Protein AF-A0A059F1G2-F1 (afdb_monomer_lite)

pLDDT: mean 83.6, std 16.86, range [34.03, 97.5]

Organism: NCBI:txid1288291

Radius of gyration: 17.89 Å; chains: 1; bounding box: 56×36×47 Å

InterPro domains:
  IPR008628 Golgi phosphoprotein 3-like [PF05719] (26-134)
  IPR038261 Golgi phosphoprotein 3-like domain superfamily [G3DSA:1.10.3630.10] (14-204)

Structure (mmCIF, N/CA/C/O backbone):
data_AF-A0A059F1G2-F1
#
_entry.id   AF-A0A059F1G2-F1
#
loop_
_atom_site.group_PDB
_atom_site.id
_atom_site.type_symbol
_atom_site.label_atom_id
_atom_site.label_alt_id
_atom_site.label_comp_id
_atom_site.label_asym_id
_atom_site.label_entity_id
_atom_site.label_seq_id
_atom_site.pdbx_PDB_ins_code
_atom_site.Cartn_x
_atom_site.Cartn_y
_atom_site.Cartn_z
_atom_site.occupancy
_atom_site.B_iso_or_equiv
_atom_site.auth_seq_id
_atom_site.auth_comp_id
_atom_site.auth_asym_id
_atom_site.auth_atom_id
_atom_site.pdbx_PDB_model_num
ATOM 1 N N . MET A 1 1 ? 32.943 -10.847 13.472 1.00 40.03 1 MET A N 1
ATOM 2 C CA . MET A 1 1 ? 31.804 -10.418 14.309 1.00 40.03 1 MET A CA 1
ATOM 3 C C . MET A 1 1 ? 30.786 -9.759 13.381 1.00 40.03 1 MET A C 1
ATOM 5 O O . MET A 1 1 ? 30.718 -8.546 13.311 1.00 40.03 1 MET A O 1
ATOM 9 N N . GLU A 1 2 ? 30.103 -10.568 12.567 1.00 39.84 2 GLU A N 1
ATOM 10 C CA . GLU A 1 2 ? 29.183 -10.100 11.506 1.00 39.84 2 GLU A CA 1
ATOM 11 C C . GLU A 1 2 ? 28.039 -11.103 11.237 1.00 39.84 2 GLU A C 1
ATOM 13 O O . GLU A 1 2 ? 27.238 -10.918 10.325 1.00 39.84 2 GLU A O 1
ATOM 18 N N . GLU A 1 3 ? 27.913 -12.156 12.051 1.00 34.03 3 GLU A N 1
ATOM 19 C CA . GLU A 1 3 ? 26.960 -13.248 11.808 1.00 34.03 3 GLU A CA 1
ATOM 20 C C . GLU A 1 3 ? 25.557 -12.995 12.380 1.00 34.03 3 GLU A C 1
ATOM 22 O O . GLU A 1 3 ? 24.605 -13.622 11.929 1.00 34.03 3 GLU A O 1
ATOM 27 N N . GLU A 1 4 ? 25.374 -12.038 13.298 1.00 35.28 4 GLU A N 1
ATOM 28 C CA . GLU A 1 4 ? 24.059 -11.758 13.911 1.00 35.28 4 GLU A CA 1
ATOM 29 C C . GLU A 1 4 ? 23.061 -11.047 12.973 1.00 35.28 4 GLU A C 1
ATOM 31 O O . GLU A 1 4 ? 21.859 -11.012 13.247 1.00 35.28 4 GLU A O 1
ATOM 36 N N . SER A 1 5 ? 23.522 -10.478 11.851 1.00 47.94 5 SER A N 1
ATOM 37 C CA . SER A 1 5 ? 22.670 -9.691 10.942 1.00 47.94 5 SER A CA 1
ATOM 38 C C . SER A 1 5 ? 21.954 -10.537 9.880 1.00 47.94 5 SER A C 1
ATOM 40 O O . SER A 1 5 ? 20.853 -10.189 9.445 1.00 47.94 5 SER A O 1
ATOM 42 N N . VAL A 1 6 ? 22.536 -11.675 9.493 1.00 40.31 6 VAL A N 1
ATOM 43 C CA . VAL A 1 6 ? 22.002 -12.546 8.433 1.00 40.31 6 VAL A CA 1
ATOM 44 C C . VAL A 1 6 ? 20.950 -13.512 8.987 1.00 40.31 6 VAL A C 1
ATOM 46 O O . VAL A 1 6 ? 19.926 -13.751 8.345 1.00 40.31 6 VAL A O 1
ATOM 49 N N . THR A 1 7 ? 21.130 -13.998 10.218 1.00 40.19 7 THR A N 1
ATOM 50 C CA . THR A 1 7 ? 20.179 -14.892 10.906 1.00 40.19 7 THR A CA 1
ATOM 51 C C . THR A 1 7 ? 18.849 -14.209 11.227 1.00 40.19 7 THR A C 1
ATOM 53 O O . THR A 1 7 ? 17.803 -14.850 11.139 1.00 40.19 7 THR A O 1
ATOM 56 N N . ARG A 1 8 ? 18.840 -12.894 11.502 1.00 40.88 8 ARG A N 1
ATOM 57 C CA . ARG A 1 8 ? 17.588 -12.133 11.693 1.00 40.88 8 ARG A CA 1
ATOM 58 C C . ARG A 1 8 ? 16.731 -12.032 10.429 1.00 40.88 8 ARG A C 1
ATOM 60 O O . ARG A 1 8 ? 15.515 -11.958 10.549 1.00 40.88 8 ARG A O 1
ATOM 67 N N . ARG A 1 9 ? 17.343 -12.033 9.238 1.00 44.03 9 ARG A N 1
ATOM 68 C CA . ARG A 1 9 ? 16.612 -11.984 7.959 1.00 44.03 9 ARG A CA 1
ATOM 69 C C . ARG A 1 9 ? 16.003 -13.330 7.572 1.00 44.03 9 ARG A C 1
ATOM 71 O O . ARG A 1 9 ? 14.911 -13.328 7.026 1.00 44.03 9 ARG A O 1
ATOM 78 N N . ARG A 1 10 ? 16.661 -14.452 7.892 1.00 37.56 10 ARG A N 1
ATOM 79 C CA . ARG A 1 10 ? 16.117 -15.799 7.629 1.00 37.56 10 ARG A CA 1
ATOM 80 C C . ARG A 1 10 ? 15.040 -16.226 8.627 1.00 37.56 10 ARG A C 1
ATOM 82 O O . ARG A 1 10 ? 14.097 -16.883 8.233 1.00 37.56 10 ARG A O 1
ATOM 89 N N . ASN A 1 11 ? 15.091 -15.784 9.884 1.00 34.91 11 ASN A N 1
ATOM 90 C CA . ASN A 1 11 ? 14.045 -16.121 10.867 1.00 34.91 11 ASN A CA 1
ATOM 91 C C . ASN A 1 11 ? 12.763 -15.264 10.759 1.00 34.91 11 ASN A C 1
ATOM 93 O O . ASN A 1 11 ? 11.862 -15.410 11.580 1.00 34.91 11 ASN A O 1
ATOM 97 N N . LEU A 1 12 ? 12.683 -14.361 9.775 1.00 47.53 12 LEU A N 1
ATOM 98 C CA . LEU A 1 12 ? 11.432 -13.728 9.334 1.00 47.53 12 LEU A CA 1
ATOM 99 C C . LEU A 1 12 ? 10.683 -14.593 8.305 1.00 47.53 12 LEU A C 1
ATOM 101 O O . LEU A 1 12 ? 9.535 -14.289 7.984 1.00 47.53 12 LEU A O 1
ATOM 105 N N . GLU A 1 13 ? 11.315 -15.657 7.795 1.00 39.75 13 GLU A N 1
ATOM 106 C CA . GLU A 1 13 ? 10.654 -16.659 6.966 1.00 39.75 13 GLU A CA 1
ATOM 107 C C . GLU A 1 13 ? 9.638 -17.426 7.831 1.00 39.75 13 GLU A C 1
ATOM 109 O O . GLU A 1 13 ? 9.976 -17.999 8.866 1.00 39.75 13 GLU A O 1
ATOM 114 N N . ASN A 1 14 ? 8.388 -17.452 7.360 1.00 39.41 14 ASN A N 1
ATOM 115 C CA . ASN A 1 14 ? 7.305 -18.353 7.780 1.00 39.41 14 ASN A CA 1
ATOM 116 C C . ASN A 1 14 ? 6.445 -17.959 8.989 1.00 39.41 14 ASN A C 1
ATOM 118 O O . ASN A 1 14 ? 5.968 -18.818 9.727 1.00 39.41 14 ASN A O 1
ATOM 122 N N . SER A 1 15 ? 6.096 -16.680 9.108 1.00 40.72 15 SER A N 1
ATOM 123 C CA . SER A 1 15 ? 4.732 -16.327 9.535 1.00 40.72 15 SER A CA 1
ATOM 124 C C . SER A 1 15 ? 3.979 -15.633 8.401 1.00 40.72 15 SER A C 1
ATOM 126 O O . SER A 1 15 ? 3.301 -14.622 8.579 1.00 40.72 15 SER A O 1
ATOM 128 N N . SER A 1 16 ? 4.041 -16.228 7.207 1.00 44.28 16 SER A N 1
ATOM 129 C CA . SER A 1 16 ? 3.029 -16.054 6.165 1.00 44.28 16 SER A CA 1
ATOM 130 C C . SER A 1 16 ? 1.707 -16.715 6.584 1.00 44.28 16 SER A C 1
ATOM 132 O O . SER A 1 16 ? 1.048 -17.380 5.794 1.00 44.28 16 SER A O 1
ATOM 134 N N . ASP A 1 17 ? 1.246 -16.445 7.809 1.00 43.25 17 ASP A N 1
ATOM 135 C CA . ASP A 1 17 ? -0.167 -16.524 8.167 1.00 43.25 17 ASP A CA 1
ATOM 136 C C . ASP A 1 17 ? -0.873 -15.346 7.481 1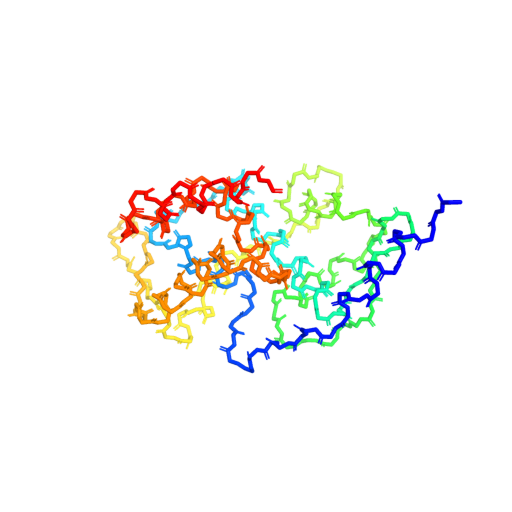.00 43.25 17 ASP A C 1
ATOM 138 O O . ASP A 1 17 ? -1.470 -14.461 8.109 1.00 43.25 17 ASP A O 1
ATOM 142 N N . LYS A 1 18 ? -0.820 -15.314 6.143 1.00 47.72 18 LYS A N 1
ATOM 143 C CA . LYS A 1 18 ? -1.904 -14.715 5.387 1.00 47.72 18 LYS A CA 1
ATOM 144 C C . LYS A 1 18 ? -3.123 -15.522 5.795 1.00 47.72 18 LYS A C 1
ATOM 146 O O . LYS A 1 18 ? -3.374 -16.595 5.260 1.00 47.72 18 LYS A O 1
ATOM 151 N N . LYS A 1 19 ? -3.871 -15.016 6.782 1.00 51.59 19 LYS A N 1
ATOM 152 C CA . LYS A 1 19 ? -5.242 -15.465 7.016 1.00 51.59 19 LYS A CA 1
ATOM 153 C C . LYS A 1 19 ? -5.883 -15.469 5.635 1.00 51.59 19 LYS A C 1
ATOM 155 O O . LYS A 1 19 ? -5.936 -14.401 5.027 1.00 51.59 19 LYS A O 1
ATOM 160 N N . GLU A 1 20 ? -6.323 -16.634 5.163 1.00 45.53 20 GLU A N 1
ATOM 161 C CA . GLU A 1 20 ? -6.820 -16.916 3.799 1.00 45.53 20 GLU A CA 1
ATOM 162 C C . GLU A 1 20 ? -7.887 -15.929 3.270 1.00 45.53 20 GLU A C 1
ATOM 164 O O . GLU A 1 20 ? -8.257 -15.980 2.107 1.00 45.53 20 GLU A O 1
ATOM 169 N N . ASN A 1 21 ? -8.350 -14.982 4.093 1.00 53.34 21 ASN A N 1
ATOM 170 C CA . ASN A 1 21 ? -9.419 -14.028 3.821 1.00 53.34 21 ASN A CA 1
ATOM 171 C C . ASN A 1 21 ? -9.008 -12.542 3.942 1.00 53.34 21 ASN A C 1
ATOM 173 O O . ASN A 1 21 ? -9.875 -11.674 4.074 1.00 53.34 21 ASN A O 1
ATOM 177 N N . MET A 1 22 ? -7.714 -12.205 3.969 1.00 73.69 22 MET A N 1
ATOM 178 C CA . MET 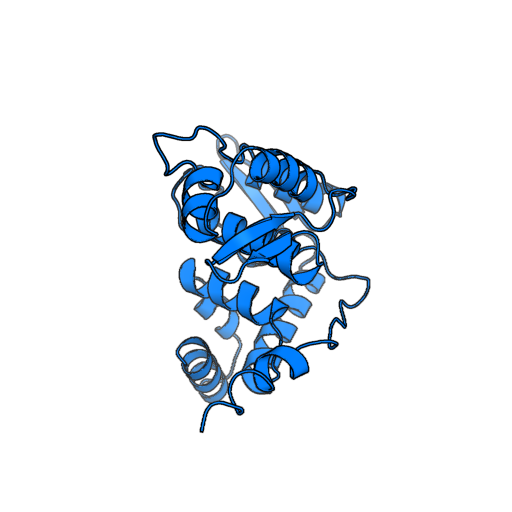A 1 22 ? -7.280 -10.797 3.990 1.00 73.69 22 MET A CA 1
ATOM 179 C C . MET A 1 22 ? -7.118 -10.250 2.569 1.00 73.69 22 MET A C 1
ATOM 181 O O . MET A 1 22 ? -6.433 -10.847 1.743 1.00 73.69 22 MET A O 1
ATOM 185 N N . LEU A 1 23 ? -7.730 -9.091 2.299 1.00 91.06 23 LEU A N 1
ATOM 186 C CA . LEU A 1 23 ? -7.530 -8.359 1.046 1.00 91.06 23 LEU A CA 1
ATOM 187 C C . LEU A 1 23 ? -6.045 -7.988 0.871 1.00 91.06 23 LEU A C 1
ATOM 189 O O . LEU A 1 23 ? -5.340 -7.830 1.875 1.00 91.06 23 LEU A O 1
ATOM 193 N N . PRO A 1 24 ? -5.579 -7.752 -0.366 1.00 93.62 24 PRO A N 1
ATOM 194 C CA . PRO A 1 24 ? -4.236 -7.234 -0.616 1.00 93.62 24 PRO A CA 1
ATOM 195 C C . PRO A 1 24 ? -3.938 -5.934 0.154 1.00 93.62 24 PRO A C 1
ATOM 197 O O . PRO A 1 24 ? -4.833 -5.114 0.394 1.00 93.62 24 PRO A O 1
ATOM 200 N N . LEU A 1 25 ? -2.663 -5.697 0.479 1.00 95.00 25 LEU A N 1
ATOM 201 C CA . LEU A 1 25 ? -2.178 -4.542 1.246 1.00 95.00 25 LEU A CA 1
ATOM 202 C C . LEU A 1 25 ? -2.710 -3.209 0.725 1.00 95.00 25 LEU A C 1
ATOM 204 O O . LEU A 1 25 ? -3.152 -2.368 1.505 1.00 95.00 25 LEU A O 1
ATOM 208 N N . TYR A 1 26 ? -2.687 -2.998 -0.591 1.00 95.19 26 TYR A N 1
ATOM 209 C CA . TYR A 1 26 ? -3.141 -1.743 -1.195 1.00 95.19 26 TYR A CA 1
ATOM 210 C C . TYR A 1 26 ? -4.662 -1.556 -1.127 1.00 95.19 26 TYR A C 1
ATOM 212 O O . TYR A 1 26 ? -5.123 -0.415 -1.091 1.00 95.19 26 TYR A O 1
ATOM 220 N N . GLU A 1 27 ? -5.443 -2.638 -1.084 1.00 94.75 27 GLU A N 1
ATOM 221 C CA . GLU A 1 27 ? -6.896 -2.574 -0.892 1.00 94.75 27 GLU A CA 1
ATOM 222 C C . GLU A 1 27 ? -7.220 -2.246 0.564 1.00 94.75 27 GLU A C 1
ATOM 224 O O . GLU A 1 27 ? -7.994 -1.327 0.836 1.00 94.75 27 GLU A O 1
ATOM 229 N N . ASN A 1 28 ? -6.546 -2.921 1.498 1.00 94.50 28 ASN A N 1
ATOM 230 C CA . ASN A 1 28 ? -6.678 -2.654 2.926 1.00 94.50 28 ASN A CA 1
ATOM 231 C C . ASN A 1 28 ? -6.224 -1.238 3.298 1.00 94.50 28 ASN A C 1
ATOM 233 O O . ASN A 1 28 ? -6.926 -0.530 4.023 1.00 94.50 28 ASN A O 1
ATOM 237 N N . LEU A 1 29 ? -5.112 -0.768 2.732 1.00 94.12 29 LEU A N 1
ATOM 238 C CA . LEU A 1 29 ? -4.662 0.611 2.893 1.00 94.12 29 LEU A CA 1
ATOM 239 C C . LEU A 1 29 ? -5.691 1.605 2.333 1.00 94.12 29 LEU A C 1
ATOM 241 O O . LEU A 1 29 ? -6.030 2.577 3.008 1.00 94.12 29 LEU A O 1
ATOM 245 N N . ALA A 1 30 ? -6.234 1.361 1.135 1.00 91.75 30 ALA A N 1
ATOM 246 C CA . ALA A 1 30 ? -7.261 2.224 0.549 1.00 91.75 30 ALA A CA 1
ATOM 247 C C . ALA A 1 30 ? -8.542 2.282 1.401 1.00 91.75 30 ALA A C 1
ATOM 249 O O . ALA A 1 30 ? -9.133 3.357 1.543 1.00 91.75 30 ALA A O 1
ATOM 250 N N . LEU A 1 31 ? -8.948 1.156 1.997 1.00 90.44 31 LEU A N 1
ATOM 251 C CA . LEU A 1 31 ? -10.100 1.079 2.894 1.00 90.44 31 LEU A CA 1
ATOM 252 C C . LEU A 1 31 ? -9.868 1.854 4.203 1.00 90.44 31 LEU A C 1
ATOM 254 O O . LEU A 1 31 ? -10.758 2.573 4.672 1.00 90.44 31 LEU A O 1
ATOM 258 N N . LEU A 1 32 ? -8.666 1.747 4.778 1.00 89.62 32 LEU A N 1
ATOM 259 C CA . LEU A 1 32 ? -8.283 2.476 5.990 1.00 89.62 32 LEU A CA 1
ATOM 260 C C . LEU A 1 32 ? -8.247 3.991 5.756 1.00 89.62 32 LEU A C 1
ATOM 262 O O . LEU A 1 32 ? -8.776 4.741 6.579 1.00 89.62 32 LEU A O 1
ATOM 266 N N . LEU A 1 33 ? -7.720 4.430 4.606 1.00 86.38 33 LEU A N 1
ATOM 267 C CA . LEU A 1 33 ? -7.678 5.841 4.197 1.00 86.38 33 LEU A CA 1
ATOM 268 C C . LEU A 1 33 ? -9.081 6.463 4.022 1.00 86.38 33 LEU A C 1
ATOM 270 O O . LEU A 1 33 ? -9.260 7.656 4.273 1.00 86.38 33 LEU A O 1
ATOM 274 N N . GLY A 1 34 ? -10.084 5.646 3.679 1.00 71.25 34 GLY A N 1
ATOM 275 C CA . GLY A 1 34 ? -11.514 5.959 3.783 1.00 71.25 34 GLY A CA 1
ATOM 276 C C . GLY A 1 34 ? -12.055 7.103 2.910 1.00 71.25 34 GLY A C 1
ATOM 277 O O . GLY A 1 34 ? -11.441 7.503 1.927 1.00 71.25 34 GLY A O 1
ATOM 278 N N . ASP A 1 35 ? -13.241 7.614 3.287 1.00 58.38 35 ASP A N 1
ATOM 279 C CA . ASP A 1 35 ? -14.101 8.595 2.573 1.00 58.38 35 ASP A CA 1
ATOM 280 C C . ASP A 1 35 ? -13.528 10.027 2.520 1.00 58.38 35 ASP A C 1
ATOM 282 O O . ASP A 1 35 ? -14.246 11.018 2.330 1.00 58.38 35 ASP A O 1
ATOM 286 N N . ARG A 1 36 ? -12.211 10.184 2.713 1.00 56.69 36 ARG A N 1
ATOM 287 C CA . ARG A 1 36 ? -11.581 11.473 2.429 1.00 56.69 36 ARG A CA 1
ATOM 288 C C . ARG A 1 36 ? -11.775 11.726 0.941 1.00 56.69 36 ARG A C 1
ATOM 290 O O . ARG A 1 36 ? -11.676 10.803 0.134 1.00 56.69 36 ARG A O 1
ATOM 297 N N . HIS A 1 37 ? -12.162 12.959 0.603 1.00 53.09 37 HIS A N 1
ATOM 298 C CA . HIS A 1 37 ? -12.553 13.333 -0.758 1.00 53.09 37 HIS A CA 1
ATOM 299 C C . HIS A 1 37 ? -11.605 12.699 -1.756 1.00 53.09 37 HIS A C 1
ATOM 301 O O . HIS A 1 37 ? -10.407 12.702 -1.503 1.00 53.09 37 HIS A O 1
ATOM 307 N N . TYR A 1 38 ? -12.131 12.137 -2.845 1.00 53.47 38 TYR A N 1
ATOM 308 C CA . TYR A 1 38 ? -11.314 11.498 -3.867 1.00 53.47 38 TYR A CA 1
ATOM 309 C C . TYR A 1 38 ? -10.339 12.534 -4.452 1.00 53.47 38 TYR A C 1
ATOM 311 O O . TYR A 1 38 ? -10.644 13.213 -5.434 1.00 53.47 38 TYR A O 1
ATOM 319 N N . ILE A 1 39 ? -9.186 12.710 -3.803 1.00 54.06 39 ILE A N 1
ATOM 320 C CA . ILE A 1 39 ? -8.116 13.586 -4.253 1.00 54.06 39 ILE A CA 1
ATOM 321 C C . ILE A 1 39 ? -7.581 12.896 -5.506 1.00 54.06 39 ILE A C 1
ATOM 323 O O . ILE A 1 39 ? -7.336 11.693 -5.514 1.00 54.06 39 ILE A O 1
ATOM 327 N N . LYS A 1 40 ? -7.506 13.612 -6.624 1.00 55.06 40 LYS A N 1
ATOM 328 C CA . LYS A 1 40 ? -7.057 13.067 -7.918 1.00 55.06 40 LYS A CA 1
ATOM 329 C C . LYS A 1 40 ? -5.621 13.472 -8.228 1.00 55.06 40 LYS A C 1
ATOM 331 O O . LYS A 1 40 ? -5.300 13.730 -9.384 1.00 55.06 40 LYS A O 1
ATOM 336 N N . LEU A 1 41 ? -4.771 13.598 -7.216 1.00 59.12 41 LEU A N 1
ATOM 337 C CA . LEU A 1 41 ? -3.426 14.115 -7.413 1.00 59.12 41 LEU A CA 1
ATOM 338 C C . LEU A 1 41 ? -2.446 12.952 -7.563 1.00 59.12 41 LEU A C 1
ATOM 340 O O . LEU A 1 41 ? -2.352 12.060 -6.729 1.00 59.12 41 LEU A O 1
ATOM 344 N N . ILE A 1 42 ? -1.726 12.955 -8.680 1.00 52.84 42 ILE A N 1
ATOM 345 C CA . ILE A 1 42 ? -0.792 11.891 -9.068 1.00 52.84 42 ILE A CA 1
ATOM 346 C C . ILE A 1 42 ? 0.442 11.838 -8.138 1.00 52.84 42 ILE A C 1
ATOM 348 O O . ILE A 1 42 ? 1.113 10.816 -8.067 1.00 52.84 42 ILE A O 1
ATOM 352 N N . HIS A 1 43 ? 0.648 12.870 -7.319 1.00 62.59 43 HIS A N 1
ATOM 353 C CA . HIS A 1 43 ? 1.796 13.033 -6.420 1.00 62.59 43 HIS A CA 1
ATOM 354 C C . HIS A 1 43 ? 1.394 13.272 -4.963 1.00 62.59 43 HIS A C 1
ATOM 356 O O . HIS A 1 43 ? 2.166 13.822 -4.184 1.00 62.59 43 HIS A O 1
ATOM 362 N N . ASP A 1 44 ? 0.161 12.929 -4.583 1.00 80.44 44 ASP A N 1
ATOM 363 C CA . ASP A 1 44 ? -0.216 13.048 -3.177 1.00 80.44 44 ASP A CA 1
ATOM 364 C C . ASP A 1 44 ? 0.282 11.838 -2.358 1.00 80.44 44 ASP A C 1
ATOM 366 O O . ASP A 1 44 ? 0.522 10.765 -2.927 1.00 80.44 44 ASP A O 1
ATOM 370 N N . PRO A 1 45 ? 0.415 11.980 -1.025 1.00 88.38 45 PRO A N 1
ATOM 371 C CA . PRO A 1 45 ? 0.943 10.926 -0.165 1.00 88.38 45 PRO A CA 1
ATOM 372 C C . PRO A 1 45 ? 0.231 9.578 -0.301 1.00 88.38 45 PRO A C 1
ATOM 374 O O . PRO A 1 45 ? 0.878 8.535 -0.269 1.00 88.38 45 PRO A O 1
ATOM 377 N N . VAL A 1 46 ? -1.083 9.585 -0.551 1.00 89.25 46 VAL A N 1
ATOM 378 C CA . VAL A 1 46 ? -1.856 8.357 -0.774 1.00 89.25 46 VAL A CA 1
ATOM 379 C C . VAL A 1 46 ? -1.404 7.667 -2.056 1.00 89.25 46 VAL A C 1
ATOM 381 O O . VAL A 1 46 ? -1.395 6.443 -2.141 1.00 89.25 46 VAL A O 1
ATOM 384 N N . SER A 1 47 ? -1.041 8.431 -3.088 1.00 90.19 47 SER A N 1
ATOM 385 C CA . SER A 1 47 ? -0.624 7.886 -4.381 1.00 90.19 47 SER A CA 1
ATOM 386 C C . SER A 1 47 ? 0.641 7.064 -4.189 1.00 90.19 47 SER A C 1
ATOM 388 O O . SER A 1 47 ? 0.651 5.888 -4.556 1.00 90.19 47 SER A O 1
ATOM 390 N N . LEU A 1 48 ? 1.642 7.652 -3.534 1.00 92.44 48 LEU A N 1
ATOM 391 C CA . LEU A 1 48 ? 2.910 6.995 -3.261 1.00 92.44 48 LEU A CA 1
ATOM 392 C C . LEU A 1 48 ? 2.746 5.817 -2.292 1.00 92.44 48 LEU A C 1
ATOM 394 O O . LEU A 1 48 ? 3.227 4.728 -2.595 1.00 92.44 48 LEU A O 1
ATOM 398 N N . SER A 1 49 ? 1.989 5.972 -1.196 1.00 94.38 49 SER A N 1
ATOM 399 C CA . SER A 1 49 ? 1.747 4.867 -0.254 1.00 94.38 49 SER A CA 1
ATOM 400 C C . SER A 1 49 ? 1.074 3.661 -0.910 1.00 94.38 49 SER A C 1
ATOM 402 O O . SER A 1 49 ? 1.403 2.529 -0.568 1.00 94.38 49 SER A O 1
ATOM 404 N N . LEU A 1 50 ? 0.190 3.869 -1.894 1.00 95.06 50 LEU A N 1
ATOM 405 C CA . LEU A 1 50 ? -0.381 2.763 -2.668 1.00 95.06 50 LEU A CA 1
ATOM 406 C C . LEU A 1 50 ? 0.666 2.057 -3.543 1.00 95.06 50 LEU A C 1
ATOM 408 O O . LEU A 1 50 ? 0.587 0.842 -3.687 1.00 95.06 50 LEU A O 1
ATOM 412 N N . ARG A 1 51 ? 1.652 2.770 -4.111 1.00 95.75 51 ARG A N 1
ATOM 413 C CA . ARG A 1 51 ? 2.736 2.135 -4.893 1.00 95.75 51 ARG A CA 1
ATOM 414 C C . ARG A 1 51 ? 3.649 1.332 -3.977 1.00 95.75 51 ARG A C 1
ATOM 416 O O . ARG A 1 51 ? 3.976 0.201 -4.318 1.00 95.75 51 ARG A O 1
ATOM 423 N N . CYS A 1 52 ? 3.976 1.875 -2.804 1.00 96.06 52 CYS A N 1
ATOM 424 C CA . CYS A 1 52 ? 4.700 1.137 -1.773 1.00 96.06 52 CYS A CA 1
ATOM 425 C C . CYS A 1 52 ? 3.947 -0.138 -1.382 1.00 96.06 52 CYS A C 1
ATOM 427 O O . CYS A 1 52 ? 4.526 -1.212 -1.442 1.00 96.06 52 CYS A O 1
ATOM 429 N N . ALA A 1 53 ? 2.648 -0.044 -1.080 1.00 96.94 53 ALA A N 1
ATOM 430 C CA . ALA A 1 53 ? 1.836 -1.202 -0.712 1.00 96.94 53 ALA A CA 1
ATOM 431 C C . ALA A 1 53 ? 1.761 -2.262 -1.827 1.00 96.94 53 ALA A C 1
ATOM 433 O O . ALA A 1 53 ? 1.823 -3.448 -1.531 1.00 96.94 53 ALA A O 1
ATOM 434 N N . ILE A 1 54 ? 1.671 -1.854 -3.099 1.00 97.50 54 ILE A N 1
ATOM 435 C CA . ILE A 1 54 ? 1.696 -2.775 -4.249 1.00 97.50 54 ILE A CA 1
ATOM 436 C C . ILE A 1 54 ? 3.046 -3.493 -4.357 1.00 97.50 54 ILE A C 1
ATOM 438 O O . ILE A 1 54 ? 3.073 -4.710 -4.504 1.00 97.50 54 ILE A O 1
ATOM 442 N N . LEU A 1 55 ? 4.165 -2.768 -4.272 1.00 96.88 55 LEU A N 1
ATOM 443 C CA . LEU A 1 55 ? 5.494 -3.384 -4.338 1.00 96.88 55 LEU A CA 1
ATOM 444 C C . LEU A 1 55 ? 5.759 -4.293 -3.132 1.00 96.88 55 LEU A C 1
ATOM 446 O O . LEU A 1 55 ? 6.303 -5.379 -3.298 1.00 96.88 55 LEU A O 1
ATOM 450 N N . SER A 1 56 ? 5.331 -3.889 -1.934 1.00 96.31 56 SER A N 1
ATOM 451 C CA . SER A 1 56 ? 5.404 -4.731 -0.740 1.00 96.31 56 SER A CA 1
ATOM 452 C C . SER A 1 56 ? 4.560 -5.994 -0.877 1.00 96.31 56 SER A C 1
ATOM 454 O O . SER A 1 56 ? 5.028 -7.057 -0.493 1.00 96.31 56 SER A O 1
ATOM 456 N N . GLU A 1 57 ? 3.360 -5.910 -1.459 1.00 95.69 57 GLU A N 1
ATOM 457 C CA . GLU A 1 57 ? 2.541 -7.090 -1.755 1.00 95.69 57 GLU A CA 1
ATOM 458 C C . GLU A 1 57 ? 3.274 -8.037 -2.715 1.00 95.69 57 GLU A C 1
ATOM 460 O O . GLU A 1 57 ? 3.299 -9.241 -2.482 1.00 95.69 57 GLU A O 1
ATOM 465 N N . LEU A 1 58 ? 3.927 -7.518 -3.760 1.00 95.62 58 LEU A N 1
ATOM 466 C CA . LEU A 1 58 ? 4.715 -8.352 -4.672 1.00 95.62 58 LEU A CA 1
ATOM 467 C C . LEU A 1 58 ? 5.891 -9.047 -3.968 1.00 95.62 58 LEU A C 1
ATOM 469 O O . LEU A 1 58 ? 6.159 -10.207 -4.264 1.00 95.62 58 LEU A O 1
ATOM 473 N N . ILE A 1 59 ? 6.566 -8.360 -3.041 1.00 94.00 59 ILE A N 1
ATOM 474 C CA . ILE A 1 59 ? 7.684 -8.925 -2.266 1.00 94.00 59 ILE A CA 1
ATOM 475 C C . ILE A 1 59 ? 7.186 -9.986 -1.279 1.00 94.00 59 ILE A C 1
ATOM 477 O O . ILE A 1 59 ? 7.746 -11.070 -1.215 1.00 94.00 59 ILE A O 1
ATOM 481 N N . ILE A 1 60 ? 6.126 -9.693 -0.519 1.00 92.12 60 ILE A N 1
ATOM 482 C CA . ILE A 1 60 ? 5.601 -10.583 0.535 1.00 92.12 60 ILE A CA 1
ATOM 483 C C . ILE A 1 60 ? 5.037 -11.891 -0.039 1.00 92.12 60 ILE A C 1
ATOM 485 O O . ILE A 1 60 ? 4.978 -12.887 0.673 1.00 92.12 60 ILE A O 1
ATOM 489 N N . ASN A 1 61 ? 4.612 -11.892 -1.304 1.00 91.44 61 ASN A N 1
ATOM 490 C CA . ASN A 1 61 ? 4.103 -13.082 -1.992 1.00 91.44 61 ASN A CA 1
ATOM 491 C C . ASN A 1 61 ? 5.100 -13.677 -2.996 1.00 91.44 61 ASN A C 1
ATOM 493 O O . ASN A 1 61 ? 4.678 -14.381 -3.910 1.00 91.44 61 ASN A O 1
ATOM 497 N N . ASP A 1 62 ? 6.388 -13.343 -2.883 1.00 93.00 62 ASP A N 1
ATOM 498 C CA . ASP A 1 62 ? 7.457 -13.905 -3.716 1.00 93.00 62 ASP A CA 1
ATOM 499 C C . ASP A 1 62 ? 7.237 -13.751 -5.236 1.00 93.00 62 ASP A C 1
ATOM 501 O O . ASP A 1 62 ? 7.717 -14.550 -6.039 1.00 93.00 62 ASP A O 1
ATOM 505 N N . PHE A 1 63 ? 6.535 -12.699 -5.673 1.00 95.12 63 PHE A N 1
ATOM 506 C CA . PHE A 1 63 ? 6.458 -12.349 -7.096 1.00 95.12 63 PHE A CA 1
ATOM 507 C C . PHE A 1 63 ? 7.721 -11.629 -7.560 1.00 95.12 63 PHE A C 1
ATOM 509 O O . PHE A 1 63 ? 8.152 -11.790 -8.704 1.00 95.12 63 PHE A O 1
ATOM 516 N N . ILE A 1 64 ? 8.319 -10.837 -6.668 1.00 95.75 64 ILE A N 1
ATOM 517 C CA . ILE A 1 64 ? 9.586 -10.149 -6.903 1.00 95.75 64 ILE A CA 1
ATOM 518 C C . ILE A 1 64 ? 10.505 -10.301 -5.696 1.00 95.75 64 ILE A C 1
ATOM 520 O O . ILE A 1 64 ? 10.055 -10.393 -4.558 1.00 95.75 64 ILE A O 1
ATOM 524 N N . SER A 1 65 ? 11.805 -10.242 -5.945 1.00 94.56 65 SER A N 1
ATOM 525 C CA . SER A 1 65 ? 12.843 -10.200 -4.922 1.00 94.56 65 SER A CA 1
ATOM 526 C C . SER A 1 65 ? 13.790 -9.026 -5.168 1.00 94.56 65 SER A C 1
ATOM 528 O O . SER A 1 65 ? 13.739 -8.362 -6.207 1.00 94.56 65 SER A O 1
ATOM 530 N N . LEU A 1 66 ? 14.623 -8.720 -4.173 1.00 92.50 66 LEU A N 1
ATOM 531 C CA . LEU A 1 66 ? 15.646 -7.685 -4.274 1.00 92.50 66 LEU A CA 1
ATOM 532 C C . LEU A 1 66 ? 17.018 -8.343 -4.374 1.00 92.50 66 LEU A C 1
ATOM 534 O O . LEU A 1 66 ? 17.397 -9.147 -3.521 1.00 92.50 66 LEU A O 1
ATOM 538 N N . SER A 1 67 ? 17.774 -7.975 -5.403 1.00 90.94 67 SER A N 1
ATOM 539 C CA . SER A 1 67 ? 19.160 -8.401 -5.562 1.00 90.94 67 SER A CA 1
ATOM 540 C C . SER A 1 67 ? 20.063 -7.796 -4.478 1.00 90.94 67 SER A C 1
ATOM 542 O O . SER A 1 67 ? 19.699 -6.842 -3.784 1.00 90.94 67 SER A O 1
ATOM 544 N N . SER A 1 68 ? 21.305 -8.279 -4.385 1.00 86.75 68 SER A N 1
ATOM 545 C CA . SER A 1 68 ? 22.335 -7.687 -3.515 1.00 86.75 68 SER A CA 1
ATOM 546 C C . SER A 1 68 ? 22.623 -6.210 -3.823 1.00 86.75 68 SER A C 1
ATOM 548 O O . SER A 1 68 ? 23.055 -5.474 -2.940 1.00 86.75 68 SER A O 1
ATOM 550 N N . SER A 1 69 ? 22.342 -5.756 -5.049 1.00 87.81 69 SER A N 1
ATOM 551 C CA . SER A 1 69 ? 22.443 -4.356 -5.477 1.00 87.81 69 SER A CA 1
ATOM 552 C C . SER A 1 69 ? 21.127 -3.574 -5.346 1.00 87.81 69 SER A C 1
ATOM 554 O O . SER A 1 69 ? 21.001 -2.488 -5.910 1.00 87.81 69 SER A O 1
ATOM 556 N N . ASN A 1 70 ? 20.153 -4.102 -4.594 1.00 86.06 70 ASN A N 1
ATOM 557 C CA . ASN A 1 70 ? 18.834 -3.507 -4.353 1.00 86.06 70 ASN A CA 1
ATOM 558 C C . ASN A 1 70 ? 18.000 -3.280 -5.630 1.00 86.06 70 ASN A C 1
ATOM 560 O O . ASN A 1 70 ? 17.132 -2.401 -5.674 1.00 86.06 70 ASN A O 1
ATOM 564 N N . LYS A 1 71 ? 18.282 -4.061 -6.680 1.00 93.12 71 LYS A N 1
ATOM 565 C CA . LYS A 1 71 ? 17.511 -4.077 -7.925 1.00 93.12 71 LYS A CA 1
ATOM 566 C C . LYS A 1 71 ? 16.393 -5.100 -7.847 1.00 93.12 71 LYS A C 1
ATOM 568 O O . LYS A 1 71 ? 16.550 -6.136 -7.207 1.00 93.12 71 LYS A O 1
ATOM 573 N N . VAL A 1 72 ? 15.277 -4.796 -8.496 1.00 94.50 72 VAL A N 1
ATOM 574 C CA . VAL A 1 72 ? 14.110 -5.679 -8.512 1.00 94.50 72 VAL A CA 1
ATOM 575 C C . VAL A 1 72 ? 14.339 -6.822 -9.500 1.00 94.50 72 VAL A C 1
ATOM 577 O O . VAL A 1 72 ? 14.667 -6.586 -10.659 1.00 94.50 72 VAL A O 1
ATOM 580 N N . THR A 1 73 ? 14.142 -8.055 -9.042 1.00 93.88 73 THR A N 1
ATOM 581 C CA . THR A 1 73 ? 14.178 -9.272 -9.861 1.00 93.88 73 THR A CA 1
ATOM 582 C C . THR A 1 73 ? 12.820 -9.959 -9.826 1.00 93.88 73 THR A C 1
ATOM 584 O O . THR A 1 73 ? 12.254 -10.151 -8.752 1.00 93.88 73 THR A O 1
ATOM 587 N N . ILE A 1 74 ? 12.282 -10.324 -10.991 1.00 94.19 74 ILE A N 1
ATOM 588 C CA . ILE A 1 74 ? 10.996 -11.026 -11.095 1.00 94.19 74 ILE A CA 1
ATOM 589 C C . ILE A 1 74 ? 11.213 -12.512 -10.809 1.00 94.19 74 ILE A C 1
ATOM 591 O O . ILE A 1 74 ? 12.084 -13.142 -11.404 1.00 94.19 74 ILE A O 1
ATOM 595 N N . VAL A 1 75 ? 10.413 -13.053 -9.893 1.00 93.31 75 VAL A N 1
ATOM 596 C CA . VAL A 1 75 ? 10.431 -14.465 -9.485 1.00 93.31 75 VAL A CA 1
ATOM 597 C C . VAL A 1 75 ? 9.241 -15.212 -10.089 1.00 93.31 75 VAL A C 1
ATOM 599 O O . VAL A 1 75 ? 9.397 -16.331 -10.572 1.00 93.31 75 VAL A O 1
ATOM 602 N N . SER A 1 76 ? 8.064 -14.580 -10.124 1.00 90.62 76 SER A N 1
ATOM 603 C CA . SER A 1 76 ? 6.845 -15.140 -10.713 1.00 90.62 76 SER A CA 1
ATOM 604 C C . SER A 1 76 ? 6.033 -14.062 -11.427 1.00 90.62 76 SER A C 1
ATOM 606 O O . SER A 1 76 ? 5.921 -12.930 -10.959 1.00 90.62 76 SER A O 1
ATOM 608 N N . THR A 1 77 ? 5.439 -14.426 -12.563 1.00 85.88 77 THR A N 1
ATOM 609 C CA . THR A 1 77 ? 4.581 -13.548 -13.378 1.00 85.88 77 THR A CA 1
ATOM 610 C C . THR A 1 77 ? 3.104 -13.943 -13.344 1.00 85.88 77 THR A C 1
ATOM 612 O O . THR A 1 77 ? 2.265 -13.228 -13.890 1.00 85.88 77 THR A O 1
ATOM 615 N N . SER A 1 78 ? 2.764 -15.064 -12.702 1.00 86.81 78 SER A N 1
ATOM 616 C CA . SER A 1 78 ? 1.412 -15.626 -12.732 1.00 86.81 78 SER A CA 1
ATOM 617 C C . SER A 1 78 ? 0.577 -15.128 -11.556 1.00 86.81 78 SER A C 1
ATOM 619 O O . SER A 1 78 ? 0.693 -15.637 -10.444 1.00 86.81 78 SER A O 1
ATOM 621 N N . THR A 1 79 ? -0.290 -14.148 -11.803 1.00 89.75 79 THR A N 1
ATOM 622 C CA . THR A 1 79 ? -1.282 -13.667 -10.833 1.00 89.75 79 THR A CA 1
ATOM 623 C C . THR A 1 79 ? -2.567 -13.242 -11.537 1.00 89.75 79 THR A C 1
ATOM 625 O O . THR A 1 79 ? -2.522 -12.594 -12.584 1.00 89.75 79 THR A O 1
ATOM 628 N N . ASP A 1 80 ? -3.710 -13.555 -10.928 1.00 89.44 80 ASP A N 1
ATOM 629 C CA . ASP A 1 80 ? -5.027 -13.114 -11.405 1.00 89.44 80 ASP A CA 1
ATOM 630 C C . ASP A 1 80 ? -5.342 -11.666 -10.982 1.00 89.44 80 ASP A C 1
ATOM 632 O O . ASP A 1 80 ? -6.321 -11.057 -11.429 1.00 89.44 80 ASP A O 1
ATOM 636 N N . ASP A 1 81 ? -4.503 -11.061 -10.131 1.00 93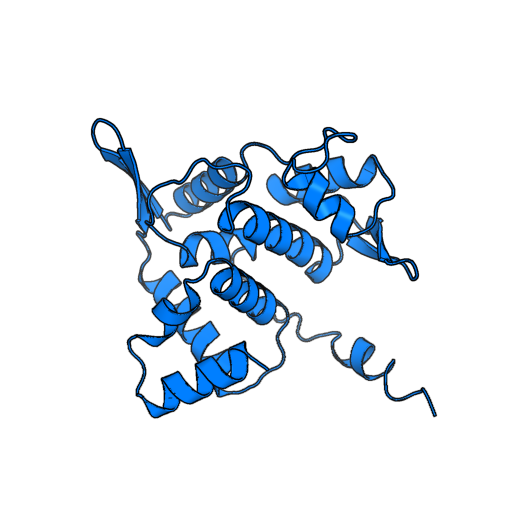.44 81 ASP A N 1
ATOM 637 C CA . ASP A 1 81 ? -4.695 -9.681 -9.718 1.00 93.44 81 ASP A CA 1
ATOM 638 C C . ASP A 1 81 ? -4.234 -8.698 -10.802 1.00 93.44 81 ASP A C 1
ATOM 640 O O . ASP A 1 81 ? -3.047 -8.470 -11.026 1.00 93.44 81 ASP A O 1
ATOM 644 N N . VAL A 1 82 ? -5.203 -8.023 -11.425 1.00 93.75 82 VAL A N 1
ATOM 645 C CA . VAL A 1 82 ? -4.984 -7.018 -12.479 1.00 93.75 82 VAL A CA 1
ATOM 646 C C . VAL A 1 82 ? -3.963 -5.929 -12.112 1.00 93.75 82 VAL A C 1
ATOM 648 O O . VAL A 1 82 ? -3.277 -5.425 -13.003 1.00 93.75 82 VAL A O 1
ATOM 651 N N . ILE A 1 83 ? -3.874 -5.502 -10.847 1.00 95.88 83 ILE A N 1
ATOM 652 C CA . ILE A 1 83 ? -2.917 -4.466 -10.422 1.00 95.88 83 ILE A CA 1
ATOM 653 C C . ILE A 1 83 ? -1.515 -5.056 -10.323 1.00 95.88 83 ILE A C 1
ATOM 655 O O . ILE A 1 83 ? -0.571 -4.451 -10.842 1.00 95.88 83 ILE A O 1
ATOM 659 N N . LEU A 1 84 ? -1.388 -6.225 -9.696 1.00 96.44 84 LEU A N 1
ATOM 660 C CA . LEU A 1 84 ? -0.108 -6.913 -9.554 1.00 96.44 84 LEU A CA 1
ATOM 661 C C . LEU A 1 84 ? 0.440 -7.313 -10.926 1.00 96.44 84 LEU A C 1
ATOM 663 O O . LEU A 1 84 ? 1.568 -6.954 -11.245 1.00 96.44 84 LEU A O 1
ATOM 667 N N . LEU A 1 85 ? -0.392 -7.903 -11.790 1.00 95.75 85 LEU A N 1
ATOM 668 C CA . LEU A 1 85 ? -0.027 -8.280 -13.157 1.00 95.75 85 LEU A CA 1
ATOM 669 C C . LEU A 1 85 ? 0.428 -7.072 -13.986 1.00 95.75 85 LEU A C 1
ATOM 671 O O . LEU A 1 85 ? 1.458 -7.114 -14.655 1.00 95.75 85 LEU A O 1
ATOM 675 N N . LYS A 1 86 ? -0.304 -5.950 -13.920 1.00 95.56 86 LYS A N 1
ATOM 676 C CA . LYS A 1 86 ? 0.118 -4.708 -14.592 1.00 95.56 86 LYS A CA 1
ATOM 677 C C . LYS A 1 86 ? 1.449 -4.196 -14.071 1.00 95.56 86 LYS A C 1
ATOM 679 O O . LYS A 1 86 ? 2.222 -3.660 -14.856 1.00 95.56 86 LYS A O 1
ATOM 684 N N . THR A 1 87 ? 1.683 -4.316 -12.769 1.00 96.88 87 THR A N 1
ATOM 685 C CA . THR A 1 87 ? 2.930 -3.870 -12.150 1.00 96.88 87 THR A CA 1
ATOM 686 C C . THR A 1 87 ? 4.080 -4.765 -12.593 1.00 96.88 87 THR A C 1
ATOM 688 O O . THR A 1 87 ? 5.063 -4.240 -13.095 1.00 96.88 87 THR A O 1
ATOM 691 N N . LEU A 1 88 ? 3.922 -6.089 -12.539 1.00 96.81 88 LEU A N 1
ATOM 692 C CA . LEU A 1 88 ? 4.910 -7.059 -13.020 1.00 96.81 88 LEU A CA 1
ATOM 693 C C . LEU A 1 88 ? 5.287 -6.820 -14.489 1.00 96.81 88 LEU A C 1
ATOM 695 O O . LEU A 1 88 ? 6.466 -6.708 -14.803 1.00 96.81 88 LEU A O 1
ATOM 699 N N . ASN A 1 89 ? 4.299 -6.594 -15.361 1.00 94.88 89 ASN A N 1
ATOM 700 C CA . ASN A 1 89 ? 4.535 -6.264 -16.773 1.00 94.88 89 ASN A CA 1
ATOM 701 C C . ASN A 1 89 ? 5.286 -4.937 -16.991 1.00 94.88 89 ASN A C 1
ATOM 703 O O . ASN A 1 89 ? 5.817 -4.699 -18.076 1.00 94.88 89 ASN A O 1
ATOM 707 N N . LEU A 1 90 ? 5.257 -4.016 -16.022 1.00 95.31 90 LEU A N 1
ATOM 708 C CA . LEU A 1 90 ? 6.062 -2.794 -16.064 1.00 95.31 90 LEU A CA 1
ATOM 709 C C . LEU A 1 90 ? 7.468 -3.069 -15.536 1.00 95.31 90 LEU A C 1
ATOM 711 O O . LEU A 1 90 ? 8.418 -2.644 -16.182 1.00 95.31 90 LEU A O 1
ATOM 715 N N . LEU A 1 91 ? 7.584 -3.806 -14.425 1.00 95.19 91 LEU A N 1
ATOM 716 C CA . LEU A 1 91 ? 8.859 -4.188 -13.815 1.00 95.19 91 LEU A CA 1
ATOM 717 C C . LEU A 1 91 ? 9.758 -4.979 -14.776 1.00 95.19 91 LEU A C 1
ATOM 719 O O . LEU A 1 91 ? 10.970 -4.823 -14.733 1.00 95.19 91 LEU A O 1
ATOM 723 N N . ASP A 1 92 ? 9.168 -5.769 -15.674 1.00 92.81 92 ASP A N 1
ATOM 724 C CA . ASP A 1 92 ? 9.892 -6.583 -16.662 1.00 92.81 92 ASP A CA 1
ATOM 725 C C . ASP A 1 92 ? 10.623 -5.752 -17.735 1.00 92.81 92 ASP A C 1
ATOM 727 O O . ASP A 1 92 ? 11.481 -6.251 -18.459 1.00 92.81 92 ASP A O 1
ATOM 731 N N . LYS A 1 93 ? 10.304 -4.457 -17.852 1.00 92.62 93 LYS A N 1
ATOM 732 C CA . LYS A 1 93 ? 10.843 -3.598 -18.917 1.00 92.62 93 LYS A CA 1
ATOM 733 C C . LYS A 1 93 ? 12.216 -3.024 -18.610 1.00 92.62 93 LYS A C 1
ATOM 735 O O . LYS A 1 93 ? 12.957 -2.730 -19.544 1.00 92.62 93 LYS A O 1
ATOM 740 N N . ASP A 1 94 ? 12.545 -2.846 -17.333 1.00 92.56 94 ASP A N 1
ATOM 741 C CA . ASP A 1 94 ? 13.763 -2.163 -16.907 1.00 92.56 94 ASP A CA 1
ATOM 742 C C . ASP A 1 94 ? 14.362 -2.801 -15.646 1.00 92.56 94 ASP A C 1
ATOM 744 O O . ASP A 1 94 ? 13.668 -3.234 -14.732 1.00 92.56 94 ASP A O 1
ATOM 748 N N . ASN A 1 95 ? 15.688 -2.789 -15.536 1.00 91.75 95 ASN A N 1
ATOM 749 C CA . ASN A 1 95 ? 16.381 -3.299 -14.352 1.00 91.75 95 ASN A CA 1
ATOM 750 C C . ASN A 1 95 ? 16.749 -2.159 -13.385 1.00 91.75 95 ASN A C 1
ATOM 752 O O . ASN A 1 95 ? 17.904 -1.711 -13.344 1.00 91.75 95 ASN A O 1
ATOM 756 N N . LEU A 1 96 ? 15.749 -1.685 -12.636 1.00 94.56 96 LEU A N 1
ATOM 757 C CA . LEU A 1 96 ? 15.854 -0.546 -11.717 1.00 94.56 96 LEU A CA 1
ATOM 758 C C . LEU A 1 96 ? 15.863 -0.969 -10.241 1.00 94.56 96 LEU A C 1
ATOM 760 O O . LEU A 1 96 ? 15.414 -2.057 -9.863 1.00 94.56 96 LEU A O 1
ATOM 764 N N . SER A 1 97 ? 16.357 -0.073 -9.388 1.00 94.94 97 SER A N 1
ATOM 765 C CA . SER A 1 97 ? 16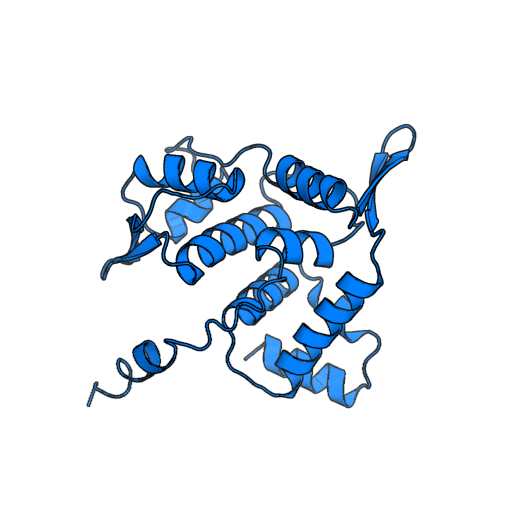.220 -0.199 -7.936 1.00 94.94 97 SER A CA 1
ATOM 766 C C . SER A 1 97 ? 14.776 0.007 -7.474 1.00 94.94 97 SER A C 1
ATOM 768 O O . SER A 1 97 ? 13.962 0.625 -8.162 1.00 94.94 97 SER A O 1
ATOM 770 N N . ILE A 1 98 ? 14.451 -0.460 -6.264 1.00 93.50 98 ILE A N 1
ATOM 771 C CA . ILE A 1 98 ? 13.100 -0.294 -5.699 1.00 93.50 98 ILE A CA 1
ATOM 772 C C . ILE A 1 98 ? 12.677 1.180 -5.594 1.00 93.50 98 ILE A C 1
ATOM 774 O O . ILE A 1 98 ? 11.521 1.521 -5.841 1.00 93.50 98 ILE A O 1
ATOM 778 N N . LYS A 1 99 ? 13.625 2.071 -5.271 1.00 93.00 99 LYS A N 1
ATOM 779 C CA . LYS A 1 99 ? 13.382 3.513 -5.168 1.00 93.00 99 LYS A CA 1
ATOM 780 C C . LYS A 1 99 ? 13.033 4.107 -6.531 1.00 93.00 99 LYS A C 1
ATOM 782 O O . LYS A 1 99 ? 12.050 4.829 -6.647 1.00 93.00 99 LYS A O 1
ATOM 787 N N . GLU A 1 100 ? 13.809 3.774 -7.558 1.00 94.88 100 GLU A N 1
ATOM 788 C CA . GLU A 1 100 ? 13.540 4.227 -8.924 1.00 94.88 100 GLU A CA 1
ATOM 789 C C . GLU A 1 100 ? 12.196 3.690 -9.421 1.00 94.88 100 GLU A C 1
ATOM 791 O O . GLU A 1 100 ? 11.420 4.434 -10.017 1.00 94.88 100 GLU A O 1
ATOM 796 N N . TRP A 1 101 ? 11.867 2.432 -9.113 1.00 96.12 101 TRP A N 1
ATOM 797 C CA . TRP A 1 101 ? 10.564 1.869 -9.449 1.00 96.12 101 TRP A CA 1
ATOM 798 C C . TRP A 1 101 ? 9.404 2.594 -8.768 1.00 96.12 101 TRP A C 1
ATOM 800 O O . TRP A 1 101 ? 8.383 2.823 -9.413 1.00 96.12 101 TRP A O 1
ATOM 810 N N . LEU A 1 102 ? 9.546 3.020 -7.510 1.00 94.38 102 LEU A N 1
ATOM 811 C CA . LEU A 1 102 ? 8.535 3.854 -6.852 1.00 94.38 102 LEU A CA 1
ATOM 812 C C . LEU A 1 102 ? 8.307 5.171 -7.605 1.00 94.38 102 LEU A C 1
ATOM 814 O O . LEU A 1 102 ? 7.158 5.507 -7.904 1.00 94.38 102 LEU A O 1
ATOM 818 N N . GLU A 1 103 ? 9.382 5.873 -7.969 1.00 93.50 103 GLU A N 1
ATOM 819 C CA . GLU A 1 103 ? 9.315 7.129 -8.729 1.00 93.50 103 GLU A CA 1
ATOM 820 C C . GLU A 1 103 ? 8.672 6.908 -10.111 1.00 93.50 103 GLU A C 1
ATOM 822 O O . GLU A 1 103 ? 7.783 7.654 -10.529 1.00 93.50 103 GLU A O 1
ATOM 827 N N . VAL A 1 104 ? 9.062 5.842 -10.816 1.00 95.12 104 VAL A N 1
ATOM 828 C CA . VAL A 1 104 ? 8.532 5.486 -12.141 1.00 95.12 104 VAL A CA 1
ATOM 829 C C . VAL A 1 104 ? 7.048 5.118 -12.075 1.00 95.12 104 VAL A C 1
ATOM 831 O O . VAL A 1 104 ? 6.245 5.671 -12.830 1.00 95.12 104 VAL A O 1
ATOM 834 N N . LEU A 1 105 ? 6.652 4.232 -11.156 1.00 95.44 105 LEU A N 1
ATOM 835 C CA . LEU A 1 105 ? 5.264 3.781 -11.013 1.00 95.44 105 LEU A CA 1
ATOM 836 C C . LEU A 1 105 ? 4.339 4.902 -10.519 1.00 95.44 105 LEU A C 1
ATOM 838 O O . LEU A 1 105 ? 3.152 4.909 -10.873 1.00 95.44 105 LEU A O 1
ATOM 842 N N . ASN A 1 106 ? 4.853 5.847 -9.722 1.00 93.44 106 ASN A N 1
ATOM 843 C CA . ASN A 1 106 ? 4.102 7.034 -9.309 1.00 93.44 106 ASN A CA 1
ATOM 844 C C . ASN A 1 106 ? 4.026 8.094 -10.427 1.00 93.44 106 ASN A C 1
ATOM 846 O O . ASN A 1 106 ? 3.062 8.859 -10.491 1.00 93.44 106 ASN A O 1
ATOM 850 N N . GLY A 1 107 ? 4.960 8.071 -11.383 1.00 90.81 107 GLY A N 1
ATOM 851 C CA . GLY A 1 107 ? 5.042 9.025 -12.494 1.00 90.81 107 GLY A CA 1
ATOM 852 C C . GLY A 1 107 ? 5.873 10.269 -12.171 1.00 90.81 107 GLY A C 1
ATOM 853 O O . GLY A 1 107 ? 5.662 11.313 -12.778 1.00 90.81 107 GLY A O 1
ATOM 854 N N . GLU A 1 108 ? 6.781 10.168 -11.203 1.00 89.31 108 GLU A N 1
ATOM 855 C CA . GLU A 1 108 ? 7.737 11.212 -10.804 1.00 89.31 108 GLU A CA 1
ATOM 856 C C . GLU A 1 108 ? 9.037 11.152 -11.616 1.00 89.31 108 GLU A C 1
ATOM 858 O O . GLU A 1 108 ? 9.786 12.126 -11.673 1.00 89.31 108 GLU A O 1
ATOM 863 N N . ASN A 1 109 ? 9.294 10.032 -12.295 1.00 88.69 109 ASN A N 1
ATOM 864 C CA . ASN A 1 109 ? 10.430 9.897 -13.193 1.00 88.69 109 ASN A CA 1
ATOM 865 C C . ASN A 1 109 ? 10.097 10.437 -14.598 1.00 88.69 109 ASN A C 1
ATOM 867 O O . ASN A 1 109 ? 9.220 9.923 -15.292 1.00 88.69 109 ASN A O 1
ATOM 871 N N . TYR A 1 110 ? 10.831 11.459 -15.045 1.00 81.75 110 TYR A N 1
ATOM 872 C CA . TYR A 1 110 ? 10.620 12.093 -16.355 1.00 81.75 110 TYR A CA 1
ATOM 873 C C . TYR A 1 110 ? 11.238 11.328 -17.534 1.00 81.75 110 TYR A C 1
ATOM 875 O O . TYR A 1 110 ? 10.862 11.575 -18.683 1.00 81.75 110 TYR A O 1
ATOM 883 N N . LYS A 1 111 ? 12.186 10.419 -17.271 1.00 86.62 111 LYS A N 1
ATOM 884 C CA . LYS A 1 111 ? 12.912 9.668 -18.306 1.00 86.62 111 LYS A CA 1
ATOM 885 C C . LYS A 1 111 ? 12.158 8.406 -18.716 1.00 86.62 111 LYS A C 1
ATOM 887 O O . LYS A 1 111 ? 12.044 8.125 -19.905 1.00 86.62 111 LYS A O 1
ATOM 892 N N . ILE A 1 112 ? 11.606 7.681 -17.743 1.00 87.50 112 ILE A N 1
ATOM 893 C CA . ILE A 1 112 ? 10.939 6.393 -17.961 1.00 87.50 112 ILE A CA 1
ATOM 894 C C . ILE A 1 112 ? 9.433 6.555 -17.753 1.00 87.50 112 ILE A C 1
ATOM 896 O O . ILE A 1 112 ? 8.956 6.831 -16.654 1.00 87.50 112 ILE A O 1
ATOM 900 N N . ARG A 1 113 ? 8.651 6.360 -18.821 1.00 84.50 113 ARG A N 1
ATOM 901 C CA . ARG A 1 113 ? 7.189 6.560 -18.815 1.00 84.50 113 ARG A CA 1
ATOM 902 C C . ARG A 1 113 ? 6.427 5.264 -18.515 1.00 84.50 113 ARG A C 1
ATOM 904 O O . ARG A 1 113 ? 5.550 4.860 -19.281 1.00 84.50 113 ARG A O 1
ATOM 911 N N . HIS A 1 114 ? 6.737 4.620 -17.392 1.00 91.81 114 HIS A N 1
ATOM 912 C CA . HIS A 1 114 ? 6.086 3.379 -16.933 1.00 91.81 114 HIS A CA 1
ATOM 913 C C . HIS A 1 114 ? 5.174 3.588 -15.720 1.00 91.81 114 HIS A C 1
ATOM 915 O O . HIS A 1 114 ? 5.034 2.729 -14.859 1.00 91.81 114 HIS A O 1
ATOM 921 N N . GLN A 1 115 ? 4.494 4.733 -15.680 1.00 93.25 115 GLN A N 1
ATOM 922 C CA . GLN A 1 115 ? 3.533 5.047 -14.629 1.00 93.25 115 GLN A CA 1
ATOM 923 C C . GLN A 1 115 ? 2.400 4.013 -14.547 1.00 93.25 115 GLN A C 1
ATOM 925 O O . GLN A 1 115 ? 1.716 3.731 -15.539 1.00 93.25 115 GLN A O 1
ATOM 930 N N . LEU A 1 116 ? 2.102 3.557 -13.327 1.00 93.81 116 LEU A N 1
ATOM 931 C CA . LEU A 1 116 ? 0.916 2.757 -13.048 1.00 93.81 116 LEU A CA 1
ATOM 932 C C . LEU A 1 116 ? -0.318 3.671 -12.995 1.00 93.81 116 LEU A C 1
ATOM 934 O O . LEU A 1 116 ? -0.594 4.358 -12.005 1.00 93.81 116 LEU A O 1
ATOM 938 N N . LYS A 1 117 ? -1.048 3.715 -14.112 1.00 90.81 117 LYS A N 1
ATOM 939 C CA . LYS A 1 117 ? -2.220 4.581 -14.300 1.00 90.81 117 LYS A CA 1
ATOM 940 C C . LYS A 1 117 ? -3.486 3.975 -13.700 1.00 90.81 117 LYS A C 1
ATOM 942 O O . LYS A 1 117 ? -3.676 2.762 -13.679 1.00 90.81 117 LYS A O 1
ATOM 947 N N . ASN A 1 118 ? -4.415 4.848 -13.306 1.00 89.00 118 ASN A N 1
ATOM 948 C CA . ASN A 1 118 ? -5.750 4.491 -12.808 1.00 89.00 118 ASN A CA 1
ATOM 949 C C . ASN A 1 118 ? -5.771 3.598 -11.550 1.00 89.00 118 ASN A C 1
ATOM 951 O O . ASN A 1 118 ? -6.823 3.044 -11.243 1.00 89.00 118 ASN A O 1
ATOM 955 N N . THR A 1 119 ? -4.672 3.502 -10.793 1.00 91.69 119 THR A N 1
ATOM 956 C CA . THR A 1 119 ? -4.539 2.627 -9.613 1.00 91.69 119 THR A CA 1
ATOM 957 C C . THR A 1 119 ? -5.715 2.754 -8.647 1.00 91.69 119 THR A C 1
ATOM 959 O O . THR A 1 119 ? -6.424 1.780 -8.429 1.00 91.69 119 THR A O 1
ATOM 962 N N . ARG A 1 120 ? -6.019 3.966 -8.156 1.00 88.94 120 ARG A N 1
ATOM 963 C CA . ARG A 1 120 ? -7.153 4.195 -7.237 1.00 88.94 120 ARG A CA 1
ATOM 964 C C . ARG A 1 120 ? -8.487 3.741 -7.815 1.00 88.94 120 ARG A C 1
ATOM 966 O O . ARG A 1 120 ? -9.268 3.111 -7.119 1.00 88.94 120 ARG A O 1
ATOM 973 N N . LYS A 1 121 ? -8.745 4.049 -9.090 1.00 88.00 121 LYS A N 1
ATOM 974 C CA . LYS A 1 121 ? -9.991 3.663 -9.764 1.00 88.00 121 LYS A CA 1
ATOM 975 C C . LYS A 1 121 ? -10.143 2.141 -9.797 1.00 88.00 121 LYS A C 1
ATOM 977 O O . LYS A 1 121 ? -11.244 1.656 -9.584 1.00 88.00 121 LYS A O 1
ATOM 982 N N . ILE A 1 122 ? -9.060 1.410 -10.067 1.00 92.56 122 ILE A N 1
ATOM 983 C CA . ILE A 1 122 ? -9.082 -0.057 -10.102 1.00 92.56 122 ILE A CA 1
ATOM 984 C C . ILE A 1 122 ? -9.293 -0.615 -8.689 1.00 92.56 122 ILE A C 1
ATOM 986 O O . ILE A 1 122 ? -10.183 -1.438 -8.514 1.00 92.56 122 ILE A O 1
ATOM 990 N N . ILE A 1 123 ? -8.552 -0.119 -7.689 1.00 92.81 123 ILE A N 1
ATOM 991 C CA . ILE A 1 123 ? -8.677 -0.561 -6.287 1.00 92.81 123 ILE A CA 1
ATOM 992 C C . ILE A 1 123 ? -10.103 -0.363 -5.773 1.00 92.81 123 ILE A C 1
ATOM 994 O O . ILE A 1 123 ? -10.728 -1.294 -5.283 1.00 92.81 123 ILE A O 1
ATOM 998 N N . TYR A 1 124 ? -10.649 0.844 -5.911 1.00 90.00 124 TYR A N 1
ATOM 999 C CA . TYR A 1 124 ? -11.989 1.125 -5.408 1.00 90.00 124 TYR A CA 1
ATOM 1000 C C . TYR A 1 124 ? -13.076 0.382 -6.193 1.00 90.00 124 TYR A C 1
ATOM 1002 O O . TYR A 1 124 ? -14.066 -0.022 -5.599 1.00 90.00 124 TYR A O 1
ATOM 1010 N N . LYS A 1 125 ? -12.889 0.128 -7.494 1.00 90.38 125 LYS A N 1
ATOM 1011 C CA . LYS A 1 125 ? -13.813 -0.733 -8.241 1.00 90.38 125 LYS A CA 1
ATOM 1012 C C . LYS A 1 125 ? -13.839 -2.157 -7.663 1.00 90.38 125 LYS A C 1
ATOM 1014 O O . LYS A 1 125 ? -14.923 -2.676 -7.443 1.00 90.38 125 LYS A O 1
ATOM 1019 N N . LYS A 1 126 ? -12.678 -2.741 -7.347 1.00 92.56 126 LYS A N 1
ATOM 1020 C CA . LYS A 1 126 ? -12.598 -4.060 -6.693 1.00 92.56 126 LYS A CA 1
ATOM 1021 C C . LYS A 1 126 ? -13.257 -4.069 -5.314 1.00 92.56 126 LYS A C 1
ATOM 1023 O O . LYS A 1 126 ? -14.041 -4.956 -5.003 1.00 92.56 126 LYS A O 1
ATOM 1028 N N . LEU A 1 127 ? -12.984 -3.050 -4.498 1.00 92.19 127 LEU A N 1
ATOM 1029 C CA . LEU A 1 127 ? -13.614 -2.901 -3.184 1.00 92.19 127 LEU A CA 1
ATOM 1030 C C . LEU A 1 127 ? -15.146 -2.758 -3.284 1.00 92.19 127 LEU A C 1
ATOM 1032 O O . LEU A 1 127 ? -15.859 -3.220 -2.396 1.00 92.19 127 LEU A O 1
ATOM 1036 N N . GLU A 1 128 ? -15.654 -2.114 -4.339 1.00 91.50 128 GLU A N 1
ATOM 1037 C CA . GLU A 1 128 ? -17.093 -2.007 -4.609 1.00 91.50 128 GLU A CA 1
ATOM 1038 C C . GLU A 1 128 ? -17.685 -3.350 -5.062 1.00 91.50 128 GLU A C 1
ATOM 1040 O O . GLU A 1 128 ? -18.715 -3.759 -4.533 1.00 91.50 128 GLU A O 1
ATOM 1045 N N . GLU A 1 129 ? -17.012 -4.073 -5.964 1.00 92.19 129 GLU A N 1
ATOM 1046 C CA . GLU A 1 129 ? -17.400 -5.429 -6.399 1.00 92.19 129 GLU A CA 1
ATOM 1047 C C . GLU A 1 129 ? -17.435 -6.424 -5.222 1.00 92.19 129 GLU A C 1
ATOM 1049 O O . GLU A 1 129 ? -18.313 -7.283 -5.163 1.00 92.19 129 GLU A O 1
ATOM 1054 N N . ASN A 1 130 ? -16.553 -6.242 -4.234 1.00 91.25 130 ASN A N 1
ATOM 1055 C CA . ASN A 1 130 ? -16.514 -7.018 -2.991 1.00 91.25 130 ASN A CA 1
ATOM 1056 C C . ASN A 1 130 ? -17.507 -6.528 -1.914 1.00 91.25 130 ASN A C 1
ATOM 1058 O O . ASN A 1 130 ? -17.461 -7.003 -0.781 1.00 91.25 130 ASN A O 1
ATOM 1062 N N . ASN A 1 131 ? -18.402 -5.582 -2.229 1.00 91.12 131 ASN A N 1
ATOM 1063 C CA . ASN A 1 131 ? -19.396 -5.000 -1.312 1.00 91.12 131 ASN A CA 1
ATOM 1064 C C . ASN A 1 131 ? -18.817 -4.313 -0.057 1.00 91.12 131 ASN A C 1
ATOM 1066 O O . ASN A 1 131 ? -19.515 -4.134 0.943 1.00 91.12 131 ASN A O 1
ATOM 1070 N N . LEU A 1 132 ? -17.556 -3.878 -0.096 1.00 91.06 132 LEU A N 1
ATOM 1071 C CA . LEU A 1 132 ? -16.911 -3.201 1.035 1.00 91.06 132 LEU A CA 1
ATOM 1072 C C . LEU A 1 132 ? -17.160 -1.693 1.016 1.00 91.06 132 LEU A C 1
ATOM 1074 O O . LEU A 1 132 ? -17.204 -1.049 2.069 1.00 91.06 132 LEU A O 1
ATOM 1078 N N . ILE A 1 133 ? -17.344 -1.121 -0.174 1.00 90.69 133 ILE A N 1
ATOM 1079 C CA . ILE A 1 133 ? -17.604 0.306 -0.375 1.00 90.69 133 ILE A CA 1
ATOM 1080 C C . ILE A 1 133 ? -18.705 0.542 -1.412 1.00 90.69 133 ILE A C 1
ATOM 1082 O O . ILE A 1 133 ? -19.044 -0.341 -2.191 1.00 90.69 133 ILE A O 1
ATOM 1086 N N . LYS A 1 134 ? -19.219 1.772 -1.456 1.00 88.44 134 LYS A N 1
ATOM 1087 C CA . LYS A 1 134 ? -20.141 2.272 -2.478 1.00 88.44 134 LYS A CA 1
ATOM 1088 C C . LYS A 1 134 ? -19.696 3.642 -2.964 1.00 88.44 134 LYS A C 1
ATOM 1090 O O . LYS A 1 134 ? -19.421 4.526 -2.142 1.00 88.44 134 LYS A O 1
ATOM 1095 N N . TYR A 1 135 ? -19.723 3.876 -4.275 1.00 83.31 135 TYR A N 1
ATOM 1096 C CA . TYR A 1 135 ? -19.630 5.246 -4.773 1.00 83.31 135 TYR A CA 1
ATOM 1097 C C . TYR A 1 135 ? -20.916 6.024 -4.493 1.00 83.31 135 TYR A C 1
ATOM 1099 O O . TYR A 1 135 ? -22.011 5.641 -4.911 1.00 83.31 135 TYR A O 1
ATOM 1107 N N . LYS A 1 136 ? -20.778 7.184 -3.846 1.00 77.38 136 LYS A N 1
ATOM 1108 C CA . LYS A 1 136 ? -21.830 8.201 -3.834 1.00 77.38 136 LYS A CA 1
ATOM 1109 C C . LYS A 1 136 ? -21.516 9.266 -4.866 1.00 77.38 136 LYS A C 1
ATOM 1111 O O . LYS A 1 136 ? -20.467 9.910 -4.820 1.00 77.38 136 LYS A O 1
ATOM 1116 N N . ASN A 1 137 ? -22.454 9.465 -5.784 1.00 68.25 137 ASN A N 1
ATOM 1117 C CA . ASN A 1 137 ? -22.438 10.597 -6.694 1.00 68.25 137 ASN A CA 1
ATOM 1118 C C . ASN A 1 137 ? -23.264 11.718 -6.065 1.00 68.25 137 ASN A C 1
ATOM 1120 O O . ASN A 1 137 ? -24.489 11.715 -6.145 1.00 68.25 137 ASN A O 1
ATOM 1124 N N . TYR A 1 138 ? -22.588 12.679 -5.446 1.00 64.38 138 TYR A N 1
ATOM 1125 C CA . TYR A 1 138 ? -23.173 13.997 -5.241 1.00 64.38 138 TYR A CA 1
ATOM 1126 C C . TYR A 1 138 ? -22.951 14.809 -6.521 1.00 64.38 138 TYR A C 1
ATOM 1128 O O . TYR A 1 138 ? -21.945 14.595 -7.198 1.00 64.38 138 TYR A O 1
ATOM 1136 N N . LEU A 1 139 ? -23.871 15.725 -6.844 1.00 56.06 139 LEU A N 1
ATOM 1137 C CA . LEU A 1 139 ? -23.970 16.491 -8.105 1.00 56.06 139 LEU A CA 1
ATOM 1138 C C . LEU A 1 139 ? -22.627 16.898 -8.758 1.00 56.06 139 LEU A C 1
ATOM 1140 O O . LEU A 1 139 ? -22.513 16.847 -9.979 1.00 56.06 139 LEU A O 1
ATOM 1144 N N . HIS A 1 140 ? -21.586 17.210 -7.971 1.00 61.94 140 HIS A N 1
ATOM 1145 C CA . HIS A 1 140 ? -20.229 17.508 -8.466 1.00 61.94 140 HIS A CA 1
ATOM 1146 C C . HIS A 1 140 ? -19.092 16.786 -7.721 1.00 61.94 140 HIS A C 1
ATOM 1148 O O . HIS A 1 140 ? -17.917 17.112 -7.898 1.00 61.94 140 HIS A O 1
ATOM 1154 N N . LYS A 1 141 ? -19.408 15.809 -6.864 1.00 63.03 141 LYS A N 1
ATOM 1155 C CA . LYS A 1 141 ? -18.437 15.182 -5.964 1.00 63.03 141 LYS A CA 1
ATOM 1156 C C . LYS A 1 141 ? -18.681 13.688 -5.839 1.00 63.03 141 LYS A C 1
ATOM 1158 O O . LYS A 1 141 ? -19.710 13.248 -5.334 1.00 63.03 141 LYS A O 1
ATOM 1163 N N . LYS A 1 142 ? -17.687 12.912 -6.267 1.00 67.44 142 LYS A N 1
ATOM 1164 C CA . LYS A 1 142 ? -17.631 11.482 -5.972 1.00 67.44 142 LYS A CA 1
ATOM 1165 C C . LYS A 1 142 ? -17.061 11.302 -4.571 1.00 67.44 142 LYS A C 1
ATOM 1167 O O . LYS A 1 142 ? -15.969 11.804 -4.293 1.00 67.44 142 LYS A O 1
ATOM 1172 N N . SER A 1 143 ? -17.802 10.616 -3.712 1.00 74.88 143 SER A N 1
ATOM 1173 C CA . SER A 1 143 ? -17.326 10.170 -2.402 1.00 74.88 143 SER A CA 1
ATOM 1174 C C . SER A 1 143 ? -17.411 8.646 -2.308 1.00 74.88 143 SER A C 1
ATOM 1176 O O . SER A 1 143 ? -18.055 7.998 -3.141 1.00 74.88 143 SER A O 1
ATOM 1178 N N . ILE A 1 144 ? -16.701 8.079 -1.339 1.00 81.44 144 ILE A N 1
ATOM 1179 C CA . ILE A 1 144 ? -16.567 6.639 -1.142 1.00 81.44 144 ILE A C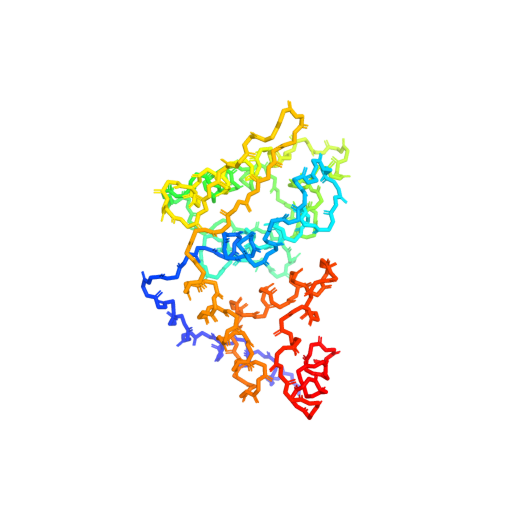A 1
ATOM 1180 C C . ILE A 1 144 ? -17.144 6.308 0.227 1.00 81.44 144 ILE A C 1
ATOM 1182 O O . ILE A 1 144 ? -16.485 6.465 1.249 1.00 81.44 144 ILE A O 1
ATOM 1186 N N . GLN A 1 145 ? -18.373 5.803 0.256 1.00 84.31 145 GLN A N 1
ATOM 1187 C CA . GLN A 1 145 ? -18.949 5.325 1.504 1.00 84.31 145 GLN A CA 1
ATOM 1188 C C . GLN A 1 145 ? -18.439 3.914 1.789 1.00 84.31 145 GLN A C 1
ATOM 1190 O O . GLN A 1 145 ? -18.596 3.027 0.958 1.00 84.31 145 GLN A O 1
ATOM 1195 N N . ILE A 1 146 ? -17.901 3.685 2.982 1.00 84.38 146 ILE A N 1
ATOM 1196 C CA . ILE A 1 146 ? -17.590 2.332 3.455 1.00 84.38 146 ILE A CA 1
ATOM 1197 C C . ILE A 1 146 ? -18.895 1.667 3.906 1.00 84.38 146 ILE A C 1
ATOM 1199 O O . ILE A 1 146 ? -19.578 2.195 4.790 1.00 84.38 146 ILE A O 1
ATOM 1203 N N . ILE A 1 147 ? -19.242 0.545 3.272 1.00 85.50 147 ILE A N 1
ATOM 1204 C CA . ILE A 1 147 ? -20.434 -0.254 3.584 1.00 85.50 147 ILE A CA 1
ATOM 1205 C C . ILE A 1 147 ? -20.117 -1.183 4.755 1.00 85.50 147 ILE A C 1
ATOM 1207 O O . ILE A 1 147 ? -20.807 -1.149 5.774 1.00 85.50 147 ILE A O 1
ATOM 1211 N N . ASP A 1 148 ? -19.043 -1.968 4.639 1.00 85.12 148 ASP A N 1
ATOM 1212 C CA . ASP A 1 148 ? -18.654 -2.928 5.669 1.00 85.12 148 ASP A CA 1
ATOM 1213 C C . ASP A 1 148 ? -17.783 -2.263 6.744 1.00 85.12 148 ASP A C 1
ATOM 1215 O O . ASP A 1 148 ? -16.550 -2.346 6.770 1.00 85.12 148 ASP A O 1
ATOM 1219 N N . GLN A 1 149 ? -18.456 -1.569 7.662 1.00 86.31 149 GLN A N 1
ATOM 1220 C CA . GLN A 1 149 ? -17.803 -0.985 8.834 1.00 86.31 149 GLN A CA 1
ATOM 1221 C C . GLN A 1 149 ? -17.219 -2.056 9.756 1.00 86.31 149 GLN A C 1
ATOM 1223 O O . GLN A 1 149 ? -16.219 -1.798 10.421 1.00 86.31 149 GLN A O 1
ATOM 1228 N N . ARG A 1 150 ? -17.796 -3.265 9.778 1.00 89.94 150 ARG A N 1
ATOM 1229 C CA . ARG A 1 150 ? -17.314 -4.356 10.627 1.00 89.94 150 ARG A CA 1
ATOM 1230 C C . ARG A 1 150 ? -15.927 -4.802 10.178 1.00 89.94 150 ARG A C 1
ATOM 1232 O O . ARG A 1 150 ? -15.038 -4.901 11.024 1.00 89.94 150 ARG A O 1
ATOM 1239 N N . TYR A 1 151 ? -15.725 -5.013 8.879 1.00 90.06 151 TYR A N 1
ATOM 1240 C CA . TYR A 1 151 ? -14.415 -5.352 8.325 1.00 90.06 151 TYR A CA 1
ATOM 1241 C C . TYR A 1 151 ? -13.383 -4.272 8.662 1.00 90.06 151 TYR A C 1
ATOM 1243 O O . TYR A 1 151 ? -12.317 -4.575 9.203 1.00 90.06 151 TYR A O 1
ATOM 1251 N N . LYS A 1 152 ? -13.729 -2.995 8.436 1.00 88.38 152 LYS A N 1
ATOM 1252 C CA . LYS A 1 152 ? -12.839 -1.875 8.767 1.00 88.38 152 LYS A CA 1
ATOM 1253 C C . LYS A 1 152 ? -12.487 -1.844 10.257 1.00 88.38 152 LYS A C 1
ATOM 1255 O O . LYS A 1 152 ? -11.317 -1.701 10.599 1.00 88.38 152 LYS A O 1
ATOM 1260 N N . SER A 1 153 ? -13.469 -2.003 11.145 1.00 89.38 153 SER A N 1
ATOM 1261 C CA . SER A 1 153 ? -13.242 -2.026 12.594 1.00 89.38 153 SER A CA 1
ATOM 1262 C C . SER A 1 153 ? -12.349 -3.189 13.025 1.00 89.38 153 SER A C 1
ATOM 1264 O O . SER A 1 153 ? -11.463 -2.991 13.853 1.00 89.38 153 SER A O 1
ATOM 1266 N N . ILE A 1 154 ? -12.529 -4.382 12.447 1.00 91.56 154 ILE A N 1
ATOM 1267 C CA . ILE A 1 154 ? -11.657 -5.537 12.708 1.00 91.56 154 ILE A CA 1
ATOM 1268 C C . ILE A 1 154 ? -10.221 -5.228 12.275 1.00 91.56 154 ILE A C 1
ATOM 1270 O O . ILE A 1 154 ? -9.290 -5.462 13.044 1.00 91.56 154 ILE A O 1
ATOM 1274 N N . LEU A 1 155 ? -10.037 -4.660 11.082 1.00 91.50 155 LEU A N 1
ATOM 1275 C CA . LEU A 1 155 ? -8.720 -4.281 10.576 1.00 91.50 155 LEU A CA 1
ATOM 1276 C C . LEU A 1 155 ? -8.043 -3.228 11.468 1.00 91.50 155 LEU A C 1
ATOM 1278 O O . LEU A 1 155 ? -6.879 -3.393 11.829 1.00 91.50 155 LEU A O 1
ATOM 1282 N N . CYS A 1 156 ? -8.776 -2.192 11.888 1.00 92.00 156 CYS A N 1
ATOM 1283 C CA . CYS A 1 156 ? -8.280 -1.196 12.838 1.00 92.00 156 CYS A CA 1
ATOM 1284 C C . CYS A 1 156 ? -7.850 -1.842 14.164 1.00 92.00 156 CYS A C 1
ATOM 1286 O O . CYS A 1 156 ? -6.745 -1.597 14.645 1.00 92.00 156 CYS A O 1
ATOM 1288 N N . ASN A 1 157 ? -8.687 -2.714 14.730 1.00 92.00 157 ASN A N 1
ATOM 1289 C CA . ASN A 1 157 ? -8.372 -3.412 15.975 1.00 92.00 157 ASN A CA 1
ATOM 1290 C C . ASN A 1 157 ? -7.149 -4.324 15.832 1.00 92.00 157 ASN A C 1
ATOM 1292 O O . ASN A 1 157 ? -6.339 -4.398 16.752 1.00 92.00 157 ASN A O 1
ATOM 1296 N N . ASN A 1 158 ? -6.972 -4.984 14.684 1.00 92.19 158 ASN A N 1
ATOM 1297 C CA . ASN A 1 158 ? -5.784 -5.791 14.412 1.00 92.19 158 ASN A CA 1
ATOM 1298 C C . ASN A 1 158 ? -4.513 -4.931 14.391 1.00 92.19 158 ASN A C 1
ATOM 1300 O O . ASN A 1 158 ? -3.534 -5.306 15.030 1.00 92.19 158 ASN A O 1
ATOM 1304 N N . LEU A 1 159 ? -4.541 -3.763 13.738 1.00 92.69 159 LEU A N 1
ATOM 1305 C CA . LEU A 1 159 ? -3.413 -2.820 13.725 1.00 92.69 159 LEU A CA 1
ATOM 1306 C C . LEU A 1 159 ? -3.092 -2.271 15.121 1.00 92.69 159 LEU A C 1
ATOM 1308 O O . LEU A 1 159 ? -1.927 -2.152 15.493 1.00 92.69 159 LEU A O 1
ATOM 1312 N N . ILE A 1 160 ? -4.113 -1.967 15.923 1.00 93.50 160 ILE A N 1
ATOM 1313 C CA . ILE A 1 160 ? -3.931 -1.520 17.310 1.00 93.50 160 ILE A CA 1
ATOM 1314 C C . ILE A 1 160 ? -3.332 -2.644 18.158 1.00 93.50 160 ILE A C 1
ATOM 1316 O O . ILE A 1 160 ? -2.366 -2.428 18.882 1.00 93.50 160 ILE A O 1
ATOM 1320 N N . ASN A 1 161 ? -3.871 -3.859 18.054 1.00 91.81 161 ASN A N 1
ATOM 1321 C CA . ASN A 1 161 ? -3.367 -5.014 18.791 1.00 91.81 161 ASN A CA 1
ATOM 1322 C C . ASN A 1 161 ? -1.926 -5.343 18.398 1.00 91.81 161 ASN A C 1
ATOM 1324 O O . ASN A 1 161 ? -1.113 -5.604 19.281 1.00 91.81 161 ASN A O 1
ATOM 1328 N N . TYR A 1 162 ? -1.599 -5.261 17.108 1.00 91.94 162 TYR A N 1
ATOM 1329 C CA . TYR A 1 162 ? -0.236 -5.356 16.596 1.00 91.94 162 TYR A CA 1
ATOM 1330 C C . TYR A 1 162 ? 0.684 -4.342 17.292 1.00 91.94 162 TYR A C 1
ATOM 1332 O O . TYR A 1 162 ? 1.669 -4.711 17.944 1.00 91.94 162 TYR A O 1
ATOM 1340 N N . LEU A 1 163 ? 0.277 -3.069 17.276 1.00 92.06 163 LEU A N 1
ATOM 1341 C CA . LEU A 1 163 ? 0.987 -1.985 17.944 1.00 92.06 163 LEU A CA 1
ATOM 1342 C C . LEU A 1 163 ? 1.024 -2.117 19.465 1.00 92.06 163 LEU A C 1
ATOM 1344 O O . LEU A 1 163 ? 1.909 -1.525 20.055 1.00 92.06 163 LEU A O 1
ATOM 1348 N N . ILE A 1 164 ? 0.151 -2.869 20.134 1.00 90.69 164 ILE A N 1
ATOM 1349 C CA . ILE A 1 164 ? 0.214 -3.079 21.594 1.00 90.69 164 ILE A CA 1
ATOM 1350 C C . ILE A 1 164 ? 1.070 -4.303 21.944 1.00 90.69 164 ILE A C 1
ATOM 1352 O O . ILE A 1 164 ? 1.878 -4.255 22.876 1.00 90.69 164 ILE A O 1
ATOM 1356 N N . LYS A 1 165 ? 0.977 -5.383 21.167 1.00 87.31 165 LYS A N 1
ATOM 1357 C CA . LYS A 1 165 ? 1.659 -6.655 21.452 1.00 87.31 165 LYS A CA 1
ATOM 1358 C C . LYS A 1 165 ? 3.119 -6.703 21.003 1.00 87.31 165 LYS A C 1
ATOM 1360 O O . LYS A 1 165 ? 3.894 -7.433 21.605 1.00 87.31 165 LYS A O 1
ATOM 1365 N N . LYS A 1 166 ? 3.520 -5.853 20.046 1.00 76.50 166 LYS A N 1
ATOM 1366 C CA . LYS A 1 166 ? 4.886 -5.812 19.476 1.00 76.50 166 LYS A CA 1
ATOM 1367 C C . LYS A 1 166 ? 5.245 -7.111 18.755 1.00 76.50 166 LYS A C 1
ATOM 1369 O O . LYS A 1 166 ? 6.385 -7.567 18.798 1.00 76.50 166 LYS A O 1
ATOM 1374 N N . GLU A 1 167 ? 4.252 -7.724 18.131 1.00 79.81 167 GLU A N 1
ATOM 1375 C CA . GLU A 1 167 ? 4.508 -8.834 17.222 1.00 79.81 167 GLU A CA 1
ATOM 1376 C C . GLU A 1 167 ? 5.257 -8.283 16.001 1.00 79.81 167 GLU A C 1
ATOM 1378 O O . GLU A 1 167 ? 5.117 -7.106 15.684 1.00 79.81 167 GLU A O 1
ATOM 1383 N N . VAL A 1 168 ? 6.095 -9.089 15.351 1.00 81.38 168 VAL A N 1
ATOM 1384 C CA . VAL A 1 168 ? 6.758 -8.683 14.104 1.00 81.38 168 VAL A CA 1
ATOM 1385 C C . VAL A 1 168 ? 5.890 -9.165 12.955 1.00 81.38 168 VAL A C 1
ATOM 1387 O O . VAL A 1 168 ? 5.668 -10.367 12.816 1.00 81.38 168 VAL A O 1
ATOM 1390 N N . ASN A 1 169 ? 5.356 -8.239 12.162 1.00 88.31 169 ASN A N 1
ATOM 1391 C CA . ASN A 1 169 ? 4.487 -8.579 11.044 1.00 88.31 169 ASN A CA 1
ATOM 1392 C C . ASN A 1 169 ? 4.625 -7.532 9.932 1.00 88.31 169 ASN A C 1
ATOM 1394 O O . ASN A 1 169 ? 4.035 -6.452 9.995 1.00 88.31 169 ASN A O 1
ATOM 1398 N N . LEU A 1 170 ? 5.359 -7.904 8.879 1.00 88.44 170 LEU A N 1
ATOM 1399 C CA . LEU A 1 170 ? 5.656 -7.026 7.743 1.00 88.44 170 LEU A CA 1
ATOM 1400 C C . LEU A 1 170 ? 4.392 -6.486 7.065 1.00 88.44 170 LEU A C 1
ATOM 1402 O O . LEU A 1 170 ? 4.373 -5.350 6.597 1.00 88.44 170 LEU A O 1
ATOM 1406 N N . TYR A 1 171 ? 3.322 -7.281 7.031 1.00 90.94 171 TYR A N 1
ATOM 1407 C CA . TYR A 1 171 ? 2.052 -6.853 6.461 1.00 90.94 171 TYR A CA 1
ATOM 1408 C C . TYR A 1 171 ? 1.471 -5.665 7.247 1.00 90.94 171 TYR A C 1
ATOM 1410 O O . TYR A 1 171 ? 1.095 -4.646 6.662 1.00 90.94 171 TYR A O 1
ATOM 1418 N N . TYR A 1 172 ? 1.445 -5.744 8.580 1.00 92.56 172 TYR A N 1
ATOM 1419 C CA . TYR A 1 172 ? 0.980 -4.626 9.402 1.00 92.56 172 TYR A CA 1
ATOM 1420 C C . TYR A 1 172 ? 1.959 -3.449 9.409 1.00 92.56 172 TYR A C 1
ATOM 1422 O O . TYR A 1 172 ? 1.493 -2.310 9.375 1.00 92.56 172 TYR A O 1
ATOM 1430 N N . ASP A 1 173 ? 3.273 -3.686 9.352 1.00 92.19 173 ASP A N 1
ATOM 1431 C CA . ASP A 1 173 ? 4.270 -2.612 9.223 1.00 92.19 173 ASP A CA 1
ATOM 1432 C C . ASP A 1 173 ? 4.020 -1.747 7.986 1.00 92.19 173 ASP A C 1
ATOM 1434 O O . ASP A 1 173 ? 4.003 -0.518 8.071 1.00 92.19 173 ASP A O 1
ATOM 1438 N N . VAL A 1 174 ? 3.751 -2.374 6.836 1.00 94.19 174 VAL A N 1
ATOM 1439 C CA . VAL A 1 174 ? 3.465 -1.651 5.588 1.00 94.19 174 VAL A CA 1
ATOM 1440 C C . VAL A 1 174 ? 2.212 -0.785 5.727 1.00 94.19 174 VAL A C 1
ATOM 1442 O O . VAL A 1 174 ? 2.220 0.382 5.320 1.00 94.19 174 VAL A O 1
ATOM 1445 N N . LEU A 1 175 ? 1.144 -1.318 6.332 1.00 94.88 175 LEU A N 1
ATOM 1446 C CA . LEU A 1 175 ? -0.083 -0.552 6.566 1.00 94.88 175 LEU A CA 1
ATOM 1447 C C . LEU A 1 175 ? 0.166 0.629 7.513 1.00 94.88 175 LEU A C 1
ATOM 1449 O O . LEU A 1 175 ? -0.222 1.751 7.188 1.00 94.88 175 LEU A O 1
ATOM 1453 N N . ILE A 1 176 ? 0.848 0.411 8.642 1.00 94.56 176 ILE A N 1
ATOM 1454 C CA . ILE A 1 176 ? 1.178 1.466 9.613 1.00 94.56 176 ILE A CA 1
ATOM 1455 C C . ILE A 1 176 ? 2.024 2.567 8.965 1.00 94.56 176 ILE A C 1
ATOM 1457 O O . ILE A 1 176 ? 1.674 3.745 9.079 1.00 94.56 176 ILE A O 1
ATOM 1461 N N . CYS A 1 177 ? 3.075 2.206 8.226 1.00 94.50 177 CYS A N 1
ATOM 1462 C CA . CYS A 1 177 ? 3.919 3.154 7.498 1.00 94.50 177 CYS A CA 1
ATOM 1463 C C . CYS A 1 177 ? 3.117 3.964 6.470 1.00 94.50 177 CYS A C 1
ATOM 1465 O O . CYS A 1 177 ? 3.275 5.184 6.383 1.00 94.50 177 CYS A O 1
ATOM 1467 N N . GLY A 1 178 ? 2.211 3.317 5.727 1.00 94.38 178 GLY A N 1
ATOM 1468 C CA . GLY A 1 178 ? 1.318 3.993 4.784 1.00 94.38 178 GLY A CA 1
ATOM 1469 C C . GLY A 1 178 ? 0.403 5.015 5.468 1.00 94.38 178 GLY A C 1
ATOM 1470 O O . GLY A 1 178 ? 0.315 6.164 5.028 1.00 94.38 178 GLY A O 1
ATOM 1471 N N . LEU A 1 179 ? -0.233 4.633 6.580 1.00 93.00 179 LEU A N 1
ATOM 1472 C CA . LEU A 1 179 ? -1.093 5.521 7.372 1.00 93.00 179 LEU A CA 1
ATOM 1473 C C . LEU A 1 179 ? -0.316 6.686 8.001 1.00 93.00 179 LEU A C 1
ATOM 1475 O O . LEU A 1 179 ? -0.819 7.815 8.041 1.00 93.00 179 LEU A O 1
ATOM 1479 N N . PHE A 1 180 ? 0.899 6.420 8.486 1.00 93.56 180 PHE A N 1
ATOM 1480 C CA . PHE A 1 180 ? 1.791 7.429 9.052 1.00 93.56 180 PHE A CA 1
ATOM 1481 C C . PHE A 1 180 ? 2.206 8.448 7.989 1.00 93.56 180 PHE A C 1
ATOM 1483 O O . PHE A 1 180 ? 2.013 9.649 8.186 1.00 93.56 180 PHE A O 1
ATOM 1490 N N . TYR A 1 181 ? 2.670 7.980 6.827 1.00 92.56 181 TYR A N 1
ATOM 1491 C CA . TYR A 1 181 ? 3.057 8.842 5.708 1.00 92.56 181 TYR A CA 1
ATOM 1492 C C . TYR A 1 181 ? 1.886 9.694 5.197 1.00 92.56 181 TYR A C 1
ATOM 1494 O O . TYR A 1 181 ? 2.042 10.881 4.906 1.00 92.56 181 TYR A O 1
ATOM 1502 N N . CYS A 1 182 ? 0.680 9.123 5.178 1.00 90.12 182 CYS A N 1
ATOM 1503 C CA . CYS A 1 182 ? -0.547 9.838 4.831 1.00 90.12 182 CYS A CA 1
ATOM 1504 C C . CYS A 1 182 ? -1.058 10.786 5.934 1.00 90.12 182 CYS A C 1
ATOM 1506 O O . CYS A 1 182 ? -2.067 11.460 5.725 1.00 90.12 182 CYS A O 1
ATOM 1508 N N . LYS A 1 183 ? -0.383 10.866 7.091 1.00 89.00 183 LYS A N 1
ATOM 1509 C CA . LYS A 1 183 ? -0.754 11.687 8.260 1.00 89.00 183 LYS A CA 1
ATOM 1510 C C . LYS A 1 183 ? -2.137 11.368 8.837 1.00 89.00 183 LYS A C 1
ATOM 1512 O O . LYS A 1 183 ? -2.803 12.255 9.369 1.00 89.00 183 LYS A O 1
ATOM 1517 N N . ILE A 1 184 ? -2.567 10.111 8.744 1.00 88.12 184 ILE A N 1
ATOM 1518 C CA . ILE A 1 184 ? -3.869 9.667 9.269 1.00 88.12 184 ILE A CA 1
ATOM 1519 C C . ILE A 1 184 ? -3.764 8.624 10.378 1.00 88.12 184 ILE A C 1
ATOM 1521 O O . ILE A 1 184 ? -4.778 8.224 10.936 1.00 88.12 184 ILE A O 1
ATOM 1525 N N . ILE A 1 185 ? -2.552 8.196 10.736 1.00 90.19 185 ILE A N 1
ATOM 1526 C CA . ILE A 1 185 ? -2.351 7.168 11.764 1.00 90.19 185 ILE A CA 1
ATOM 1527 C C . ILE A 1 185 ? -3.005 7.522 13.108 1.00 90.19 185 ILE A C 1
ATOM 1529 O O . ILE A 1 185 ? -3.484 6.640 13.806 1.00 90.19 185 ILE A O 1
ATOM 1533 N N . ASN A 1 186 ? -3.089 8.808 13.463 1.00 88.19 186 ASN A N 1
ATOM 1534 C CA . ASN A 1 186 ? -3.706 9.234 14.719 1.00 88.19 186 ASN A CA 1
ATOM 1535 C C . ASN A 1 186 ? -5.217 8.971 14.763 1.00 88.19 186 ASN A C 1
ATOM 1537 O O . ASN A 1 186 ? -5.743 8.760 15.854 1.00 88.19 186 ASN A O 1
ATOM 1541 N N . ASP A 1 187 ? -5.893 8.924 13.610 1.00 87.50 187 ASP A N 1
ATOM 1542 C CA . ASP A 1 187 ? -7.324 8.610 13.527 1.00 87.50 187 ASP A CA 1
ATOM 1543 C C . ASP A 1 187 ? -7.602 7.186 14.041 1.00 87.50 187 ASP A C 1
ATOM 1545 O O . ASP A 1 187 ? -8.667 6.923 14.596 1.00 87.50 187 ASP A O 1
ATOM 1549 N N . LEU A 1 188 ? -6.622 6.278 13.921 1.00 88.50 188 LEU A N 1
ATOM 1550 C CA . LEU A 1 188 ? -6.697 4.909 14.437 1.00 88.50 188 LEU A CA 1
ATOM 1551 C C . LEU A 1 188 ? -6.768 4.864 15.972 1.00 88.50 188 LEU A C 1
ATOM 1553 O O . LEU A 1 188 ? -7.304 3.917 16.538 1.00 88.50 188 LEU A O 1
ATOM 1557 N N . PHE A 1 189 ? -6.227 5.874 16.656 1.00 90.38 189 PHE A N 1
ATOM 1558 C CA . PHE A 1 189 ? -6.039 5.854 18.109 1.00 90.38 189 PHE A CA 1
ATOM 1559 C C . PHE A 1 189 ? -7.098 6.643 18.881 1.00 90.38 189 PHE A C 1
ATOM 1561 O O . PHE A 1 189 ? -7.078 6.631 20.109 1.00 90.38 189 PHE A O 1
ATOM 1568 N N . VAL A 1 190 ? -8.021 7.325 18.193 1.00 87.94 190 VAL A N 1
ATOM 1569 C CA . VAL A 1 190 ? -8.984 8.258 18.811 1.00 87.94 190 VAL A CA 1
ATOM 1570 C C . VAL A 1 190 ? -9.829 7.594 19.903 1.00 87.94 190 VAL A C 1
ATOM 1572 O O . VAL A 1 190 ? -10.123 8.224 20.914 1.00 87.94 190 VAL A O 1
ATOM 1575 N N . SER A 1 191 ? -10.187 6.320 19.732 1.00 87.00 191 SER A N 1
ATOM 1576 C CA . SER A 1 191 ? -11.012 5.572 20.687 1.00 87.00 191 SER A CA 1
ATOM 1577 C C . SER A 1 191 ? -10.227 4.894 21.818 1.00 87.00 191 SER A C 1
ATOM 1579 O O . SER A 1 191 ? -10.831 4.202 22.633 1.00 87.00 191 SER A O 1
ATOM 1581 N N . LEU A 1 192 ? -8.897 5.029 21.859 1.00 92.75 192 LEU A N 1
ATOM 1582 C CA . LEU A 1 192 ? -8.045 4.367 22.852 1.00 92.75 192 LEU A CA 1
ATOM 1583 C C . LEU A 1 192 ? -7.861 5.213 24.112 1.00 92.75 192 LEU A C 1
ATOM 1585 O O . LEU A 1 192 ? -7.960 6.442 24.068 1.00 92.75 192 LEU A O 1
ATOM 1589 N N . SER A 1 193 ? -7.517 4.565 25.230 1.00 94.69 193 SER A N 1
ATOM 1590 C CA . SER A 1 193 ? -7.152 5.287 26.455 1.00 94.69 193 SER A CA 1
ATOM 1591 C C . SER A 1 193 ? -5.874 6.120 26.255 1.00 94.69 193 SER A C 1
ATOM 1593 O O . SER A 1 193 ? -5.032 5.756 25.427 1.00 94.69 193 SER A O 1
ATOM 1595 N N . PRO A 1 194 ? -5.653 7.206 27.021 1.00 94.81 194 PRO A N 1
ATOM 1596 C CA . PRO A 1 194 ? -4.451 8.033 26.882 1.00 94.81 194 PRO A CA 1
ATOM 1597 C C . PRO A 1 194 ? -3.136 7.242 26.979 1.00 94.81 194 PRO A C 1
ATOM 1599 O O . PRO A 1 194 ? -2.196 7.508 26.227 1.00 94.81 194 PRO A O 1
ATOM 1602 N N . GLN A 1 195 ? -3.077 6.227 27.851 1.00 94.00 195 GLN A N 1
ATOM 1603 C CA . GLN A 1 195 ? -1.907 5.354 27.984 1.00 94.00 195 GLN A CA 1
ATOM 1604 C C . GLN A 1 195 ? -1.672 4.528 26.712 1.00 94.00 195 GLN A C 1
ATOM 1606 O O . GLN A 1 195 ? -0.546 4.451 26.220 1.00 94.00 195 GLN A O 1
ATOM 1611 N N . GLN A 1 196 ? -2.735 3.949 26.146 1.00 93.94 196 GLN A N 1
ATOM 1612 C CA . GLN A 1 196 ? -2.661 3.174 24.906 1.00 93.94 196 GLN A CA 1
ATOM 1613 C C . GLN A 1 196 ? -2.296 4.052 23.705 1.00 93.94 196 GLN A C 1
ATOM 1615 O O . GLN A 1 196 ? -1.476 3.641 22.885 1.00 93.94 196 GLN A O 1
ATOM 1620 N N . GLN A 1 197 ? -2.847 5.268 23.617 1.00 93.75 197 GLN A N 1
ATOM 1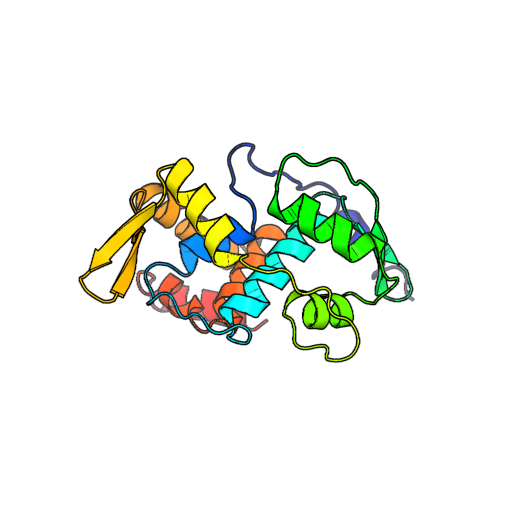621 C CA . GLN A 1 197 ? -2.488 6.229 22.571 1.00 93.75 197 GLN A CA 1
ATOM 1622 C C . GLN A 1 197 ? -0.996 6.573 22.620 1.00 93.75 197 GLN A C 1
ATOM 1624 O O . GLN A 1 197 ? -0.328 6.547 21.587 1.00 93.75 197 GLN A O 1
ATOM 1629 N N . SER A 1 198 ? -0.468 6.868 23.813 1.00 92.81 198 SER A N 1
ATOM 1630 C CA . SER A 1 198 ? 0.955 7.168 24.010 1.00 92.81 198 SER A CA 1
ATOM 1631 C C . SER A 1 198 ? 1.841 5.994 23.582 1.00 92.81 198 SER A C 1
ATOM 1633 O O . SER A 1 198 ? 2.768 6.174 22.792 1.00 92.81 198 SER A O 1
ATOM 1635 N N . LEU A 1 199 ? 1.495 4.774 24.011 1.00 93.25 199 LEU A N 1
ATOM 1636 C CA . LEU A 1 199 ? 2.212 3.554 23.637 1.00 93.25 199 LEU A CA 1
ATOM 1637 C C . LEU A 1 199 ? 2.220 3.321 22.118 1.00 93.25 199 LEU A C 1
ATOM 1639 O O . LEU A 1 199 ? 3.275 3.048 21.545 1.00 93.25 199 LEU A O 1
ATOM 1643 N N . CYS A 1 200 ? 1.060 3.439 21.465 1.00 93.12 200 CYS A N 1
ATOM 1644 C CA . CYS A 1 200 ? 0.949 3.246 20.020 1.00 93.12 200 CYS A CA 1
ATOM 1645 C C . CYS A 1 200 ? 1.763 4.298 19.257 1.00 93.12 200 CYS A C 1
ATOM 1647 O O . CYS A 1 200 ? 2.511 3.947 18.350 1.00 93.12 200 CYS A O 1
ATOM 1649 N N . ARG A 1 201 ? 1.691 5.576 19.657 1.00 92.50 201 ARG A N 1
ATOM 1650 C CA . ARG A 1 201 ? 2.489 6.653 19.043 1.00 92.50 201 ARG A CA 1
ATOM 1651 C C . ARG A 1 201 ? 3.985 6.422 19.205 1.00 92.50 201 ARG A C 1
ATOM 1653 O O . ARG A 1 201 ? 4.719 6.576 18.237 1.00 92.50 201 ARG A O 1
ATOM 1660 N N . PHE A 1 202 ? 4.427 6.019 20.397 1.00 91.44 202 PHE A N 1
ATOM 1661 C CA . PHE A 1 202 ? 5.829 5.694 20.646 1.00 91.44 202 PHE A CA 1
ATOM 1662 C C . PHE A 1 202 ? 6.329 4.593 19.701 1.00 91.44 202 PHE A C 1
ATOM 1664 O O . PHE A 1 202 ? 7.424 4.708 19.164 1.00 91.44 202 PHE A O 1
ATOM 1671 N N . ARG A 1 203 ? 5.516 3.564 19.445 1.00 89.62 203 ARG A N 1
ATOM 1672 C CA . ARG A 1 203 ? 5.884 2.443 18.563 1.00 89.62 203 ARG A CA 1
ATOM 1673 C C . ARG A 1 203 ? 5.788 2.733 17.074 1.00 89.62 203 ARG A C 1
ATOM 1675 O O . ARG A 1 203 ? 6.429 2.056 16.296 1.00 89.62 203 ARG A O 1
ATOM 1682 N N . VAL A 1 204 ? 4.996 3.713 16.659 1.00 89.38 204 VAL A N 1
ATOM 1683 C CA . VAL A 1 204 ? 5.015 4.166 15.260 1.00 89.38 204 VAL A CA 1
ATOM 1684 C C . VAL A 1 204 ? 6.295 4.960 14.960 1.00 89.38 204 VAL A C 1
ATOM 1686 O O . VAL A 1 204 ? 6.726 5.016 13.814 1.00 89.38 204 VAL A O 1
ATOM 1689 N N . LEU A 1 205 ? 6.895 5.588 15.979 1.00 84.25 205 LEU A N 1
ATOM 1690 C CA . LEU A 1 205 ? 8.090 6.425 15.840 1.00 84.25 205 LEU A CA 1
ATOM 1691 C C . LEU A 1 205 ? 9.421 5.668 15.996 1.00 84.25 205 LEU A C 1
ATOM 1693 O O . LEU A 1 205 ? 10.452 6.244 15.656 1.00 84.25 205 LEU A O 1
ATOM 1697 N N . ASN A 1 206 ? 9.409 4.436 16.521 1.00 72.25 206 ASN A N 1
ATOM 1698 C CA . ASN A 1 206 ? 10.599 3.620 16.805 1.00 72.25 206 ASN A CA 1
ATOM 1699 C C . ASN A 1 206 ? 10.484 2.239 16.172 1.00 72.25 206 ASN A C 1
ATOM 1701 O O . ASN A 1 206 ? 11.495 1.773 15.608 1.00 72.25 206 ASN A O 1
#

Sequence (206 aa):
MEEESVTRRRNLENSSDKKENMLPLYENLALLLGDRHYIKLIHDPVSLSLRCAILSELIINDFISLSSSNKVTIVSTSTDDVILLKTLNLLDKDNLSIKEWLEVLNGENYKIRHQLKNTRKIIYKKLEENNLIKYKNYLHKKSIQIIDQRYKSILCNNLINYLIKKEVNLYYDVLICGLFYCKIINDLFVSLSPQQQSLCRFRVLN

Foldseek 3Di:
DPPVPVVVVVVVPPPPPPVVPDDQLLLLLLVLVFFDFPDPDLPALNNLLSQLSLVLSCDSVQQWDADPVQWIDGRDQDDPDPQNNLLSVLSVPDGDHPVVSSCQCSVVDPPHNSHVPPSSVSSLVVCVVVVQWDWDDDPPGTTIGGRCVVVNVVSLVVLLVCLVVVDDDSSSLSSLVSCVSNVNNLVSCPPDDPVSSVSSVVSSVD

Secondary structure (DSSP, 8-state):
--THHHHHHHTTTT-----TTPPPHHHHHHHHHTTS-----TTSHHHHHHHHHHHHHHHHTTSEEE-TTSBEEE-----S-HHHHHHHHHHTT---BHHHHHHHHHT--SS-----TTHHHHHHHHHHHTTSEEEEEETTEEEEEES-HHHHHHHHHHHHHHHHHT---HHHHHHHHHHHHTT-GGGGGTTS-HHHHHHHHHHHH-